Protein AF-0000000087671967 (afdb_homodimer)

Radius of gyration: 30.82 Å; Cα contacts (8 Å, |Δi|>4): 464; chains: 2; bounding box: 58×81×85 Å

Structure (mmCIF, N/CA/C/O backbone):
data_AF-0000000087671967-model_v1
#
loop_
_entity.id
_entity.type
_entity.pdbx_description
1 polymer Resolvase
#
loop_
_atom_site.group_PDB
_atom_site.id
_atom_site.type_symbol
_atom_site.label_atom_id
_atom_site.label_alt_id
_atom_site.label_comp_id
_atom_site.label_asym_id
_atom_site.label_entity_id
_atom_site.label_seq_id
_atom_site.pdbx_PDB_ins_code
_atom_site.Cartn_x
_atom_site.Cartn_y
_atom_site.Cartn_z
_atom_site.occupancy
_atom_site.B_iso_or_equiv
_atom_site.auth_seq_id
_atom_site.auth_comp_id
_atom_site.auth_asym_id
_atom_site.auth_atom_id
_atom_site.pdbx_PDB_model_num
ATOM 1 N N . MET A 1 1 ? -26.969 -21.797 -1.547 1 84.44 1 MET A N 1
ATOM 2 C CA . MET A 1 1 ? -25.906 -20.797 -1.614 1 84.44 1 MET A CA 1
ATOM 3 C C . MET A 1 1 ? -26.484 -19.406 -1.865 1 84.44 1 MET A C 1
ATOM 5 O O . MET A 1 1 ? -27.156 -19.188 -2.871 1 84.44 1 MET A O 1
ATOM 9 N N . SER A 1 2 ? -26.562 -18.594 -0.798 1 94.44 2 SER A N 1
ATOM 10 C CA . SER A 1 2 ? -27.109 -17.25 -0.918 1 94.44 2 SER A CA 1
ATOM 11 C C . SER A 1 2 ? -26.016 -16.219 -1.124 1 94.44 2 SER A C 1
ATOM 13 O O . SER A 1 2 ? -24.906 -16.375 -0.604 1 94.44 2 SER A O 1
ATOM 15 N N . ILE A 1 3 ? -26.359 -15.242 -1.982 1 96.38 3 ILE A N 1
ATOM 16 C CA . ILE A 1 3 ? -25.422 -14.148 -2.242 1 96.38 3 ILE A CA 1
ATOM 17 C C . ILE A 1 3 ? -25.719 -12.984 -1.306 1 96.38 3 ILE A C 1
ATOM 19 O O . ILE A 1 3 ? -26.859 -12.531 -1.21 1 96.38 3 ILE A O 1
ATOM 23 N N . VAL A 1 4 ? -24.734 -12.586 -0.545 1 97.81 4 VAL A N 1
ATOM 24 C CA . VAL A 1 4 ? -24.766 -11.367 0.258 1 97.81 4 VAL A CA 1
ATOM 25 C C . VAL A 1 4 ? -23.844 -10.312 -0.366 1 97.81 4 VAL A C 1
ATOM 27 O O . VAL A 1 4 ? -22.641 -10.547 -0.537 1 97.81 4 VAL A O 1
ATOM 30 N N . ALA A 1 5 ? -24.406 -9.18 -0.686 1 96.69 5 ALA A N 1
ATOM 31 C CA . ALA A 1 5 ? -23.656 -8.164 -1.411 1 96.69 5 ALA A CA 1
ATOM 32 C C . ALA A 1 5 ? -23.344 -6.965 -0.518 1 96.69 5 ALA A C 1
ATOM 34 O O . ALA A 1 5 ? -24.125 -6.645 0.387 1 96.69 5 ALA A O 1
ATOM 35 N N . TYR A 1 6 ? -22.188 -6.367 -0.761 1 95.94 6 TYR A N 1
ATOM 36 C CA . TYR A 1 6 ? -21.75 -5.168 -0.058 1 95.94 6 TYR A CA 1
ATOM 37 C C . TYR A 1 6 ? -21.281 -4.098 -1.04 1 95.94 6 TYR A C 1
ATOM 39 O O . TYR A 1 6 ? -20.562 -4.391 -1.997 1 95.94 6 TYR A O 1
ATOM 47 N N . ALA A 1 7 ? -21.844 -2.885 -0.822 1 92.25 7 ALA A N 1
ATOM 48 C CA . ALA A 1 7 ? -21.5 -1.73 -1.647 1 92.25 7 ALA A CA 1
ATOM 49 C C . ALA A 1 7 ? -21.109 -0.536 -0.783 1 92.25 7 ALA A C 1
ATOM 51 O O . ALA A 1 7 ? -21.734 -0.273 0.245 1 92.25 7 ALA A O 1
ATOM 52 N N . ARG A 1 8 ? -19.984 0.112 -1.242 1 87.88 8 ARG A N 1
ATOM 53 C CA . ARG A 1 8 ? -19.516 1.286 -0.513 1 87.88 8 ARG A CA 1
ATOM 54 C C . ARG A 1 8 ? -19.25 2.447 -1.462 1 87.88 8 ARG A C 1
ATOM 56 O O . ARG A 1 8 ? -18.703 2.252 -2.549 1 87.88 8 ARG A O 1
ATOM 63 N N . VAL A 1 9 ? -19.734 3.633 -1.081 1 77.44 9 VAL A N 1
ATOM 64 C CA . VAL A 1 9 ? -19.469 4.793 -1.925 1 77.44 9 VAL A CA 1
ATOM 65 C C . VAL A 1 9 ? -18.953 5.945 -1.069 1 77.44 9 VAL A C 1
ATOM 67 O O . VAL A 1 9 ? -19.219 6.004 0.134 1 77.44 9 VAL A O 1
ATOM 70 N N . SER A 1 10 ? -18.031 6.633 -1.704 1 68 10 SER A N 1
ATOM 71 C CA . SER A 1 10 ? -17.594 7.871 -1.054 1 68 10 SER A CA 1
ATOM 72 C C . SER A 1 10 ? -18.719 8.906 -1.045 1 68 10 SER A C 1
ATOM 74 O O . SER A 1 10 ? -19.703 8.773 -1.782 1 68 10 SER A O 1
ATOM 76 N N . SER A 1 11 ? -18.781 9.711 -0.028 1 58.09 11 SER A N 1
ATOM 77 C CA . SER A 1 11 ? -19.797 10.75 0.146 1 58.09 11 SER A CA 1
ATOM 78 C C . SER A 1 11 ? -20.016 11.523 -1.147 1 58.09 11 SER A C 1
ATOM 80 O O . SER A 1 11 ? -21.094 12.102 -1.354 1 58.09 11 SER A O 1
ATOM 82 N N . THR A 1 12 ? -19.062 11.68 -1.97 1 54.12 12 THR A N 1
ATOM 83 C CA . THR A 1 12 ? -19.266 12.648 -3.037 1 54.12 12 THR A CA 1
ATOM 84 C C . THR A 1 12 ? -19.75 11.953 -4.312 1 54.12 12 THR A C 1
ATOM 86 O O . THR A 1 12 ? -20.203 12.609 -5.246 1 54.12 12 THR A O 1
ATOM 89 N N . GLY A 1 13 ? -19.625 10.734 -4.5 1 54.03 13 GLY A N 1
ATOM 90 C CA . GLY A 1 13 ? -19.812 10.312 -5.883 1 54.03 13 GLY A CA 1
ATOM 91 C C . GLY A 1 13 ? -21.016 9.422 -6.078 1 54.03 13 GLY A C 1
ATOM 92 O O . GLY A 1 13 ? -21.547 8.852 -5.113 1 54.03 13 GLY A O 1
ATOM 93 N N . GLN A 1 14 ? -21.828 9.734 -7.195 1 56.62 14 GLN A N 1
ATOM 94 C CA . GLN A 1 14 ? -22.922 9.016 -7.832 1 56.62 14 GLN A CA 1
ATOM 95 C C . GLN A 1 14 ? -22.562 7.555 -8.07 1 56.62 14 GLN A C 1
ATOM 97 O O . GLN A 1 14 ? -23.359 6.789 -8.602 1 56.62 14 GLN A O 1
ATOM 102 N N . SER A 1 15 ? -21.5 7.105 -7.508 1 67.44 15 SER A N 1
ATOM 103 C CA . SER A 1 15 ? -20.953 5.812 -7.91 1 67.44 15 SER A CA 1
ATOM 104 C C . SER A 1 15 ? -21.688 4.668 -7.23 1 67.44 15 SER A C 1
ATOM 106 O O . SER A 1 15 ? -21.734 3.551 -7.746 1 67.44 15 SER A O 1
ATOM 108 N N . LEU A 1 16 ? -22.484 5 -6.34 1 75 16 LEU A N 1
ATOM 109 C CA . LEU A 1 16 ? -23.203 3.938 -5.633 1 75 16 LEU A CA 1
ATOM 110 C C . LEU A 1 16 ? -24.25 3.303 -6.531 1 75 16 LEU A C 1
ATOM 112 O O . LEU A 1 16 ? -24.406 2.08 -6.539 1 75 16 LEU A O 1
ATOM 116 N N . ASP A 1 17 ? -24.875 4.125 -7.312 1 77.25 17 ASP A N 1
ATOM 117 C CA . ASP A 1 17 ? -25.938 3.621 -8.18 1 77.25 17 ASP A CA 1
ATOM 118 C C . ASP A 1 17 ? -25.391 2.605 -9.18 1 77.25 17 ASP A C 1
ATOM 120 O O . ASP A 1 17 ? -26.016 1.571 -9.422 1 77.25 17 ASP A O 1
ATOM 124 N N . VAL A 1 18 ? -24.312 2.918 -9.703 1 81.19 18 VAL A N 1
ATOM 125 C CA . VAL A 1 18 ? -23.703 2.021 -10.68 1 81.19 18 VAL A CA 1
ATOM 126 C C . VAL A 1 18 ? -23.359 0.693 -10.008 1 81.19 18 VAL A C 1
ATOM 128 O O . VAL A 1 18 ? -23.578 -0.376 -10.578 1 81.19 18 VAL A O 1
ATOM 131 N N . GLN A 1 19 ? -22.906 0.673 -8.844 1 86.88 19 GLN A N 1
ATOM 132 C CA . GLN A 1 19 ? -22.562 -0.53 -8.094 1 86.88 19 GLN A CA 1
ATOM 133 C C . GLN A 1 19 ? -23.812 -1.373 -7.82 1 86.88 19 GLN A C 1
ATOM 135 O O . GLN A 1 19 ? -23.797 -2.588 -8.023 1 86.88 19 GLN A O 1
ATOM 140 N N . LEU A 1 20 ? -24.828 -0.668 -7.422 1 87.5 20 LEU A N 1
ATOM 141 C CA . LEU A 1 20 ? -26.047 -1.364 -7.043 1 87.5 20 LEU A CA 1
ATOM 142 C C . LEU A 1 20 ? -26.688 -2.021 -8.258 1 87.5 20 LEU A C 1
ATOM 144 O O . LEU A 1 20 ? -27.25 -3.121 -8.148 1 87.5 20 LEU A O 1
ATOM 148 N N . GLU A 1 21 ? -26.594 -1.368 -9.336 1 87.5 21 GLU A N 1
ATOM 149 C CA . GLU A 1 21 ? -27.141 -1.947 -10.562 1 87.5 21 GLU A CA 1
ATOM 150 C C . GLU A 1 21 ? -26.391 -3.23 -10.938 1 87.5 21 GLU A C 1
ATOM 152 O O . GLU A 1 21 ? -27.016 -4.227 -11.305 1 87.5 21 GLU A O 1
ATOM 157 N N . LYS A 1 22 ? -25.125 -3.227 -10.891 1 88.31 22 LYS A N 1
ATOM 158 C CA . LYS A 1 22 ? -24.312 -4.398 -11.203 1 88.31 22 LYS A CA 1
ATOM 159 C C . LYS A 1 22 ? -24.609 -5.547 -10.242 1 88.31 22 LYS A C 1
ATOM 161 O O . LYS A 1 22 ? -24.688 -6.703 -10.656 1 88.31 22 LYS A O 1
ATOM 166 N N . LEU A 1 23 ? -24.812 -5.18 -9.008 1 90.62 23 LEU A N 1
ATOM 167 C CA . LEU A 1 23 ? -25.047 -6.199 -7.988 1 90.62 23 LEU A CA 1
ATOM 168 C C . LEU A 1 23 ? -26.453 -6.777 -8.117 1 90.62 23 LEU A C 1
ATOM 170 O O . LEU A 1 23 ? -26.656 -7.973 -7.887 1 90.62 23 LEU A O 1
ATOM 174 N N . ALA A 1 24 ? -27.406 -5.977 -8.453 1 90.38 24 ALA A N 1
ATOM 175 C CA . ALA A 1 24 ? -28.797 -6.391 -8.555 1 90.38 24 ALA A CA 1
ATOM 176 C C . ALA A 1 24 ? -28.969 -7.5 -9.594 1 90.38 24 ALA A C 1
ATOM 178 O O . ALA A 1 24 ? -29.797 -8.391 -9.43 1 90.38 24 ALA A O 1
ATOM 179 N N . ALA A 1 25 ? -28.156 -7.465 -10.562 1 89.94 25 ALA A N 1
ATOM 180 C CA . ALA A 1 25 ? -28.234 -8.438 -11.656 1 89.94 25 ALA A CA 1
ATOM 181 C C . ALA A 1 25 ? -27.984 -9.852 -11.148 1 89.94 25 ALA A C 1
ATOM 183 O O . ALA A 1 25 ? -28.438 -10.82 -11.75 1 89.94 25 ALA A O 1
ATOM 184 N N . LEU A 1 26 ? -27.375 -9.969 -10.031 1 91.31 26 LEU A N 1
ATOM 185 C CA . LEU A 1 26 ? -27.016 -11.281 -9.5 1 91.31 26 LEU A CA 1
ATOM 186 C C . LEU A 1 26 ? -28.031 -11.727 -8.453 1 91.31 26 LEU A C 1
ATOM 188 O O . LEU A 1 26 ? -27.875 -12.805 -7.859 1 91.31 26 LEU A O 1
ATOM 192 N N . LYS A 1 27 ? -29.062 -10.93 -8.172 1 93 27 LYS A N 1
ATOM 193 C CA . LYS A 1 27 ? -30.188 -11.234 -7.281 1 93 27 LYS A CA 1
ATOM 194 C C . LYS A 1 27 ? -29.688 -11.656 -5.902 1 93 27 LYS A C 1
ATOM 196 O O . LYS A 1 27 ? -30.047 -12.727 -5.41 1 93 27 LYS A O 1
ATOM 201 N N . PRO A 1 28 ? -28.953 -10.789 -5.277 1 96.44 28 PRO A N 1
ATOM 202 C CA . PRO A 1 28 ? -28.484 -11.117 -3.924 1 96.44 28 PRO A CA 1
ATOM 203 C C . PRO A 1 28 ? -29.641 -11.234 -2.926 1 96.44 28 PRO A C 1
ATOM 205 O O . PRO A 1 28 ? -30.672 -10.586 -3.092 1 96.44 28 PRO A O 1
ATOM 208 N N . ALA A 1 29 ? -29.438 -12.086 -1.929 1 96.75 29 ALA A N 1
ATOM 209 C CA . ALA A 1 29 ? -30.422 -12.211 -0.854 1 96.75 29 ALA A CA 1
ATOM 210 C C . ALA A 1 29 ? -30.547 -10.914 -0.061 1 96.75 29 ALA A C 1
ATOM 212 O O . ALA A 1 29 ? -31.625 -10.57 0.423 1 96.75 29 ALA A O 1
ATOM 213 N N . LYS A 1 30 ? -29.438 -10.234 0.105 1 96.62 30 LYS A N 1
ATOM 214 C CA . LYS A 1 30 ? -29.375 -8.969 0.833 1 96.62 30 LYS A CA 1
ATOM 215 C C . LYS A 1 30 ? -28.234 -8.102 0.326 1 96.62 30 LYS A C 1
ATOM 217 O O . LYS A 1 30 ? -27.172 -8.609 -0.035 1 96.62 30 LYS A O 1
ATOM 222 N N . VAL A 1 31 ? -28.484 -6.816 0.29 1 96 31 VAL A N 1
ATOM 223 C CA . VAL A 1 31 ? -27.453 -5.844 -0.071 1 96 31 VAL A CA 1
ATOM 224 C C . VAL A 1 31 ? -27.219 -4.891 1.097 1 96 31 VAL A C 1
ATOM 226 O O . VAL A 1 31 ? -28.156 -4.281 1.613 1 96 31 VAL A O 1
ATOM 229 N N . PHE A 1 32 ? -25.922 -4.812 1.555 1 96 32 PHE A N 1
ATOM 230 C CA . PHE A 1 32 ? -25.5 -3.85 2.568 1 96 32 PHE A CA 1
ATOM 231 C C . PHE A 1 32 ? -24.781 -2.67 1.932 1 96 32 PHE A C 1
ATOM 233 O O . PHE A 1 32 ? -23.906 -2.854 1.087 1 96 32 PHE A O 1
ATOM 240 N N . GLN A 1 33 ? -25.203 -1.489 2.307 1 92.06 33 GLN A N 1
ATOM 241 C CA . GLN A 1 33 ? -24.656 -0.271 1.717 1 92.06 33 GLN A CA 1
ATOM 242 C C . GLN A 1 33 ? -2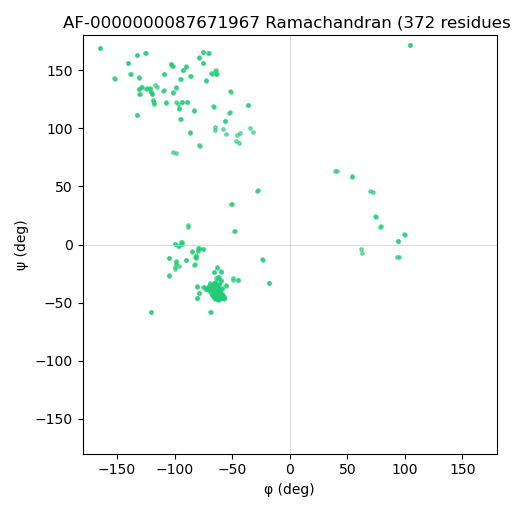4 0.612 2.779 1 92.06 33 GLN A C 1
ATOM 244 O O . GLN A 1 33 ? -24.594 0.868 3.828 1 92.06 33 GLN A O 1
ATOM 249 N N . GLU A 1 34 ? -22.766 0.993 2.457 1 88.88 34 GLU A N 1
ATOM 250 C CA . GLU A 1 34 ? -22.016 1.842 3.369 1 88.88 34 GLU A CA 1
ATOM 251 C C . GLU A 1 34 ? -21.609 3.154 2.699 1 88.88 34 GLU A C 1
ATOM 253 O O . GLU A 1 34 ? -21.219 3.164 1.533 1 88.88 34 GLU A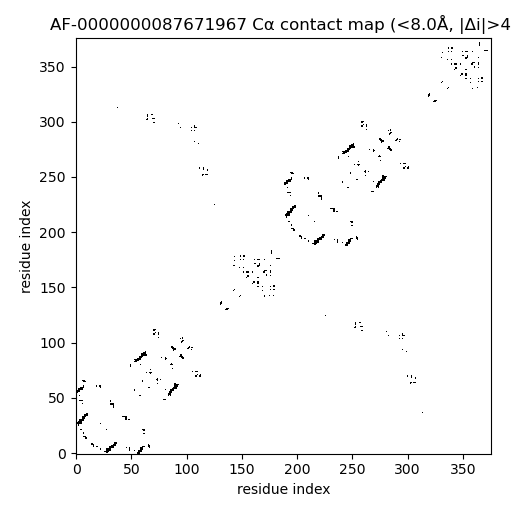 O 1
ATOM 258 N N . LYS A 1 35 ? -21.781 4.27 3.373 1 79.88 35 LYS A N 1
ATOM 259 C CA . LYS A 1 35 ? -21.297 5.555 2.898 1 79.88 35 LYS A CA 1
ATOM 260 C C . LYS A 1 35 ? -19.938 5.891 3.531 1 79.88 35 LYS A C 1
ATOM 262 O O . LYS A 1 35 ? -19.766 5.734 4.742 1 79.88 35 LYS A O 1
ATOM 267 N N . LYS A 1 36 ? -18.984 5.988 2.604 1 69.94 36 LYS A N 1
ATOM 268 C CA . LYS A 1 36 ? -17.641 6.336 3.064 1 69.94 36 LYS A CA 1
ATOM 269 C C . LYS A 1 36 ? -17.609 7.746 3.656 1 69.94 36 LYS A C 1
ATOM 271 O O . LYS A 1 36 ? -18.094 8.695 3.039 1 69.94 36 LYS A O 1
ATOM 276 N N . SER A 1 37 ? -17.672 7.832 5.012 1 57.94 37 SER A N 1
ATOM 277 C CA . SER A 1 37 ? -17.406 9.172 5.523 1 57.94 37 SER A CA 1
ATOM 278 C C . SER A 1 37 ? -15.961 9.328 5.957 1 57.94 37 SER A C 1
ATOM 280 O O . SER A 1 37 ? -15.297 8.344 6.293 1 57.94 37 SER A O 1
ATOM 282 N N . GLY A 1 38 ? -15.188 10.273 5.375 1 53.25 38 GLY A N 1
ATOM 283 C CA . GLY A 1 38 ? -13.82 10.586 5.762 1 53.25 38 GLY A CA 1
ATOM 284 C C . GLY A 1 38 ? -13.469 10.078 7.148 1 53.25 38 GLY A C 1
ATOM 285 O O . GLY A 1 38 ? -12.32 9.703 7.402 1 53.25 38 GLY A O 1
ATOM 286 N N . VAL A 1 39 ? -14.461 10.062 8.094 1 49.22 39 VAL A N 1
ATOM 287 C CA . VAL A 1 39 ? -14.211 9.898 9.523 1 49.22 39 VAL A CA 1
ATOM 288 C C . VAL A 1 39 ? -14.594 8.484 9.953 1 49.22 39 VAL A C 1
ATOM 290 O O . VAL A 1 39 ? -14.18 8.023 11.016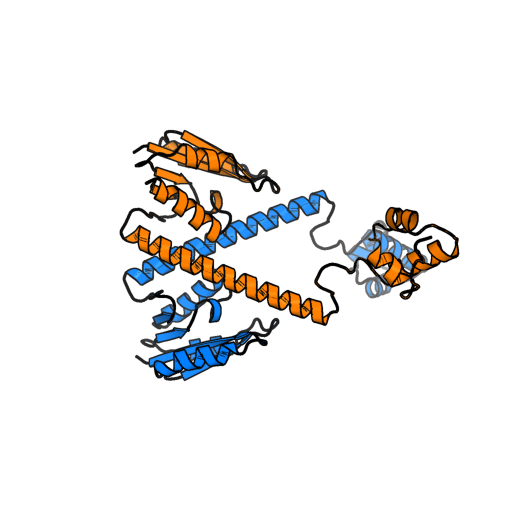 1 49.22 39 VAL A O 1
ATOM 293 N N . ASP A 1 40 ? -15.445 7.965 9.242 1 56.88 40 ASP A N 1
ATOM 294 C CA . ASP A 1 40 ? -16.062 6.816 9.898 1 56.88 40 ASP A CA 1
ATOM 295 C C . ASP A 1 40 ? -15.25 5.547 9.656 1 56.88 40 ASP A C 1
ATOM 297 O O . ASP A 1 40 ? -15.258 5 8.547 1 56.88 40 ASP A O 1
ATOM 301 N N . ARG A 1 41 ? -14.445 5.277 10.586 1 64.69 41 ARG A N 1
ATOM 302 C CA . ARG A 1 41 ? -13.539 4.137 10.609 1 64.69 41 ARG A CA 1
ATOM 303 C C . ARG A 1 41 ? -14.273 2.859 10.992 1 64.69 41 ARG A C 1
ATOM 305 O O . ARG A 1 41 ? -13.781 1.755 10.758 1 64.69 41 ARG A O 1
ATOM 312 N N . GLU A 1 42 ? -15.531 2.961 11.297 1 81.19 42 GLU A N 1
ATOM 313 C CA . GLU A 1 42 ? -16.062 1.77 11.961 1 81.19 42 GLU A CA 1
ATOM 314 C C . GLU A 1 42 ? -16.797 0.876 10.969 1 81.19 42 GLU A C 1
ATOM 316 O O . GLU A 1 42 ? -17.016 -0.309 11.234 1 81.19 42 GLU A O 1
ATOM 321 N N . ARG A 1 43 ? -17.219 1.192 9.812 1 89.38 43 ARG A N 1
ATOM 322 C CA . ARG A 1 43 ? -17.891 0.452 8.758 1 89.38 43 ARG A CA 1
ATOM 323 C C . ARG A 1 43 ? -18.953 -0.485 9.336 1 89.38 43 ARG A C 1
ATOM 325 O O . ARG A 1 43 ? -18.875 -1.701 9.148 1 89.38 43 ARG A O 1
ATOM 332 N N . PRO A 1 44 ? -20 0.068 9.992 1 92.56 44 PRO A N 1
ATOM 333 C CA . PRO A 1 44 ? -21.016 -0.763 10.641 1 92.56 44 PRO A CA 1
ATOM 334 C C . PRO A 1 44 ? -21.766 -1.657 9.648 1 92.56 44 PRO A C 1
ATOM 336 O O . PRO A 1 44 ? -22.141 -2.783 9.992 1 92.56 44 PRO A O 1
ATOM 339 N N . GLU A 1 45 ? -21.984 -1.221 8.438 1 94.5 45 GLU A N 1
ATOM 340 C CA . GLU A 1 45 ? -22.719 -2.025 7.465 1 94.5 45 GLU A CA 1
ATOM 341 C C . GLU A 1 45 ? -21.891 -3.232 7.016 1 94.5 45 GLU A C 1
ATOM 343 O O . GLU A 1 45 ? -22.453 -4.297 6.742 1 94.5 45 GLU A O 1
ATOM 348 N N . LEU A 1 46 ? -20.641 -3.082 6.91 1 95.75 46 LEU A N 1
ATOM 349 C CA . LEU A 1 46 ? -19.781 -4.219 6.605 1 95.75 46 LEU A CA 1
ATOM 350 C C . LEU A 1 46 ? -19.859 -5.27 7.703 1 95.75 46 LEU A C 1
ATOM 352 O O . LEU A 1 46 ? -19.969 -6.465 7.418 1 95.75 46 LEU A O 1
ATOM 356 N N . LYS A 1 47 ? -19.766 -4.816 8.93 1 95.94 47 LYS A N 1
ATOM 357 C CA . LYS A 1 47 ? -19.859 -5.734 10.062 1 95.94 47 LYS A CA 1
ATOM 358 C C . LYS A 1 47 ? -21.172 -6.512 10.039 1 95.94 47 LYS A C 1
ATOM 360 O O . LYS A 1 47 ? -21.188 -7.73 10.219 1 95.94 47 LYS A O 1
ATOM 365 N N . LYS A 1 48 ? -22.219 -5.801 9.789 1 97.25 48 LYS A N 1
ATOM 366 C CA . LYS A 1 48 ? -23.531 -6.438 9.695 1 97.25 48 LYS A CA 1
ATOM 367 C C . LYS A 1 48 ? -23.562 -7.461 8.562 1 97.25 48 LYS A C 1
ATOM 369 O O . LYS A 1 48 ? -24.156 -8.531 8.711 1 97.25 48 LYS A O 1
ATOM 374 N N . ALA A 1 49 ? -23 -7.086 7.438 1 97.88 49 ALA A N 1
ATOM 375 C CA . ALA A 1 49 ? -22.984 -7.965 6.27 1 97.88 49 ALA A CA 1
ATOM 376 C C . ALA A 1 49 ? -22.266 -9.273 6.582 1 97.88 49 ALA A C 1
ATOM 378 O O . ALA A 1 49 ? -22.75 -10.359 6.258 1 97.88 49 ALA A O 1
ATOM 379 N N . ILE A 1 50 ? -21.141 -9.156 7.199 1 97.69 50 ILE A N 1
ATOM 380 C CA . ILE A 1 50 ? -20.359 -10.336 7.531 1 97.69 50 ILE A CA 1
ATOM 381 C C . ILE A 1 50 ? -21.109 -11.188 8.547 1 97.69 50 ILE A C 1
ATOM 383 O O . ILE A 1 50 ? -21.172 -12.414 8.422 1 97.69 50 ILE A O 1
ATOM 387 N N . GLU A 1 51 ? -21.703 -10.539 9.5 1 97.38 51 GLU A N 1
ATOM 388 C CA . GLU A 1 51 ? -22.484 -11.242 10.523 1 97.38 51 GLU A CA 1
ATOM 389 C C . GLU A 1 51 ? -23.672 -11.961 9.906 1 97.38 51 GLU A C 1
ATOM 391 O O . GLU A 1 51 ? -24.047 -13.055 10.352 1 97.38 51 GLU A O 1
ATOM 396 N N . TYR A 1 52 ? -24.266 -11.391 8.984 1 97.81 52 TYR A N 1
ATOM 397 C CA . TYR A 1 52 ? -25.438 -11.922 8.312 1 97.81 52 TYR A CA 1
ATOM 398 C C . TYR A 1 52 ? -25.094 -13.195 7.551 1 97.81 52 TYR A C 1
ATOM 400 O O . TYR A 1 52 ? -25.938 -14.086 7.414 1 97.81 52 TYR A O 1
ATOM 408 N N . CYS A 1 53 ? -23.906 -13.312 7.039 1 97.81 53 CYS A N 1
ATOM 409 C CA . CYS A 1 53 ? -23.5 -14.445 6.215 1 97.81 53 CYS A CA 1
ATOM 410 C C . CYS A 1 53 ? -23.516 -15.734 7.02 1 97.81 53 CYS A C 1
ATOM 412 O O . CYS A 1 53 ? -23.203 -15.734 8.211 1 97.81 53 CYS A O 1
ATOM 414 N N . ARG A 1 54 ? -23.828 -16.781 6.359 1 96.88 54 ARG A N 1
ATOM 415 C CA . ARG A 1 54 ? -23.766 -18.125 6.906 1 96.88 54 ARG A CA 1
ATOM 416 C C . ARG A 1 54 ? -22.922 -19.047 6.031 1 96.88 54 ARG A C 1
ATOM 418 O O . ARG A 1 54 ? -22.609 -18.703 4.887 1 96.88 54 ARG A O 1
ATOM 425 N N . GLU A 1 55 ? -22.562 -20.203 6.652 1 96.88 55 GLU A N 1
ATOM 426 C CA . GLU A 1 55 ? -21.781 -21.188 5.918 1 96.88 55 GLU A CA 1
ATOM 427 C C . GLU A 1 55 ? -22.422 -21.516 4.57 1 96.88 55 GLU A C 1
ATOM 429 O O . GLU A 1 55 ? -23.625 -21.75 4.492 1 96.88 55 GLU A O 1
ATOM 434 N N . GLY A 1 56 ? -21.609 -21.484 3.523 1 95.25 56 GLY A N 1
ATOM 435 C CA . GLY A 1 56 ? -22.094 -21.828 2.199 1 95.25 56 GLY A CA 1
ATOM 436 C C . GLY A 1 56 ? -22.531 -20.625 1.396 1 95.25 56 GLY A C 1
ATOM 437 O O . GLY A 1 56 ? -22.75 -20.719 0.185 1 95.25 56 GLY A O 1
ATOM 438 N N . ASP A 1 57 ? -22.641 -19.422 2.025 1 96.62 57 ASP A N 1
ATOM 439 C CA . ASP A 1 57 ? -23 -18.188 1.33 1 96.62 57 ASP A CA 1
ATOM 440 C C . ASP A 1 57 ? -21.828 -17.656 0.503 1 96.62 57 ASP A C 1
ATOM 442 O O . ASP A 1 57 ? -20.703 -18.141 0.634 1 96.62 57 ASP A O 1
ATOM 446 N N . VAL A 1 58 ? -22.156 -16.672 -0.43 1 94.81 58 VAL A N 1
ATOM 447 C CA . VAL A 1 58 ? -21.156 -15.945 -1.212 1 94.81 58 VAL A CA 1
ATOM 448 C C . VAL A 1 58 ? -21.219 -14.461 -0.874 1 94.81 58 VAL A C 1
ATOM 450 O O . VAL A 1 58 ? -22.297 -13.852 -0.924 1 94.81 58 VAL A O 1
ATOM 453 N N . PHE A 1 59 ? -20.094 -13.977 -0.411 1 95.88 59 PHE A N 1
ATOM 454 C CA . PHE A 1 59 ? -19.953 -12.547 -0.188 1 95.88 59 PHE A CA 1
ATOM 455 C C . PHE A 1 59 ? -19.438 -11.852 -1.445 1 95.88 59 PHE A C 1
ATOM 457 O O . PHE A 1 59 ? -18.328 -12.141 -1.915 1 95.88 59 PHE A O 1
ATOM 464 N N . LEU A 1 60 ? -20.219 -10.867 -1.915 1 94.44 60 LEU A N 1
ATOM 465 C CA . LEU A 1 60 ? -19.984 -10.312 -3.242 1 94.44 60 LEU A CA 1
ATOM 466 C C . LEU A 1 60 ? -19.797 -8.805 -3.17 1 94.44 60 LEU A C 1
ATOM 468 O O . LEU A 1 60 ? -20.531 -8.109 -2.479 1 94.44 60 LEU A O 1
ATOM 472 N N . VAL A 1 61 ? -18.766 -8.359 -3.877 1 93.31 61 VAL A N 1
ATOM 473 C CA . VAL A 1 61 ? -18.547 -6.934 -4.082 1 93.31 61 VAL A CA 1
ATOM 474 C C . VAL A 1 61 ? -18.266 -6.66 -5.559 1 93.31 61 VAL A C 1
ATOM 476 O O . VAL A 1 61 ? -17.953 -7.578 -6.32 1 93.31 61 VAL A O 1
ATOM 479 N N . THR A 1 62 ? -18.391 -5.406 -5.938 1 90.69 62 THR A N 1
ATOM 480 C CA . THR A 1 62 ? -18.141 -5.082 -7.34 1 90.69 62 THR A CA 1
ATOM 481 C C . THR A 1 62 ? -16.641 -4.973 -7.609 1 90.69 62 THR A C 1
ATOM 483 O O . THR A 1 62 ? -16.156 -5.457 -8.633 1 90.69 62 THR A O 1
ATOM 486 N N . LYS A 1 63 ? -15.93 -4.242 -6.695 1 88.25 63 LYS A N 1
ATOM 487 C CA . LYS A 1 63 ? -14.484 -4.047 -6.758 1 88.25 63 LYS A CA 1
ATOM 488 C C . LYS A 1 63 ? -13.859 -4.121 -5.367 1 88.25 63 LYS A C 1
ATOM 490 O O . LYS A 1 63 ? -14.516 -3.82 -4.371 1 88.25 63 LYS A O 1
ATOM 495 N N . ILE A 1 64 ? -12.633 -4.434 -5.328 1 89.31 64 ILE A N 1
ATOM 496 C CA . ILE A 1 64 ? -11.93 -4.59 -4.062 1 89.31 64 ILE A CA 1
ATOM 497 C C . ILE A 1 64 ? -11.859 -3.246 -3.344 1 89.31 64 ILE A C 1
ATOM 499 O O . ILE A 1 64 ? -11.969 -3.182 -2.117 1 89.31 64 ILE A O 1
ATOM 503 N N . ASP A 1 65 ? -11.742 -2.207 -4.152 1 88.19 65 ASP A N 1
ATOM 504 C CA . ASP A 1 65 ? -11.586 -0.898 -3.523 1 88.19 65 ASP A CA 1
ATOM 505 C C . ASP A 1 65 ? -12.914 -0.405 -2.949 1 88.19 65 ASP A C 1
ATOM 507 O O . ASP A 1 65 ? -12.961 0.612 -2.254 1 88.19 65 ASP A O 1
ATOM 511 N N . ARG A 1 66 ? -13.953 -1.151 -3.162 1 88.94 66 ARG A N 1
ATOM 512 C CA . ARG A 1 66 ? -15.227 -0.848 -2.527 1 88.94 66 ARG A CA 1
ATOM 513 C C . ARG A 1 66 ? -15.391 -1.628 -1.227 1 88.94 66 ARG A C 1
ATOM 515 O O . ARG A 1 66 ? -16.391 -1.474 -0.527 1 88.94 66 ARG A O 1
ATOM 522 N N . LEU A 1 67 ? -14.477 -2.334 -0.949 1 90.94 67 LEU A N 1
ATOM 523 C CA . LEU A 1 67 ? -14.539 -3.176 0.241 1 90.94 67 LEU A CA 1
ATOM 524 C C . LEU A 1 67 ? -13.398 -2.842 1.202 1 90.94 67 LEU A C 1
ATOM 526 O O . LEU A 1 67 ? -13.648 -2.475 2.354 1 90.94 67 LEU A O 1
ATOM 530 N N . ALA A 1 68 ? -12.227 -2.951 0.733 1 92.31 68 ALA A N 1
ATOM 531 C CA . ALA A 1 68 ? -11.062 -2.945 1.609 1 92.31 68 ALA A CA 1
ATOM 532 C C . ALA A 1 68 ? -10.359 -1.589 1.581 1 92.31 68 ALA A C 1
ATOM 534 O O . ALA A 1 68 ? -10.367 -0.901 0.557 1 92.31 68 ALA A O 1
ATOM 535 N N . ARG A 1 69 ? -9.672 -1.242 2.611 1 89.38 69 ARG A N 1
ATOM 536 C CA . ARG A 1 69 ? -8.953 0.018 2.76 1 89.38 69 ARG A CA 1
ATOM 537 C C . ARG A 1 69 ? -7.449 -0.188 2.602 1 89.38 69 ARG A C 1
ATOM 539 O O . ARG A 1 69 ? -6.684 0.777 2.596 1 89.38 69 ARG A O 1
ATOM 546 N N . SER A 1 70 ? -7.062 -1.381 2.602 1 91.94 70 SER A N 1
ATOM 547 C CA . SER A 1 70 ? -5.688 -1.834 2.418 1 91.94 70 SER A CA 1
ATOM 548 C C . SER A 1 70 ? -5.633 -3.326 2.104 1 91.94 70 SER A C 1
ATOM 550 O O . SER A 1 70 ? -6.645 -4.023 2.205 1 91.94 70 SER A O 1
ATOM 552 N N . THR A 1 71 ? -4.488 -3.734 1.724 1 92.88 71 THR A N 1
ATOM 553 C CA . THR A 1 71 ? -4.312 -5.164 1.489 1 92.88 71 THR A CA 1
ATOM 554 C C . THR A 1 71 ? -4.504 -5.949 2.783 1 92.88 71 THR A C 1
ATOM 556 O O . THR A 1 71 ? -5.125 -7.016 2.781 1 92.88 71 THR A O 1
ATOM 559 N N . ARG A 1 72 ? -3.992 -5.445 3.814 1 93.44 72 ARG A N 1
ATOM 560 C CA . ARG A 1 72 ? -4.156 -6.09 5.113 1 93.44 72 ARG A CA 1
ATOM 561 C C . ARG A 1 72 ? -5.629 -6.156 5.508 1 93.44 72 ARG A C 1
ATOM 563 O O . ARG A 1 72 ? -6.098 -7.18 6.004 1 93.44 72 ARG A O 1
ATOM 570 N N . ASP A 1 73 ? -6.27 -5.07 5.324 1 93.88 73 ASP A N 1
ATOM 571 C CA . ASP A 1 73 ? -7.699 -5.043 5.617 1 93.88 73 ASP A CA 1
ATOM 572 C C . ASP A 1 73 ? -8.445 -6.086 4.789 1 93.88 73 ASP A C 1
ATOM 574 O O . ASP A 1 73 ? -9.32 -6.789 5.305 1 93.88 73 ASP A O 1
ATOM 578 N N . LEU A 1 74 ? -8.141 -6.188 3.529 1 93.75 74 LEU A N 1
ATOM 579 C CA . LEU A 1 74 ? -8.75 -7.18 2.652 1 93.75 74 LEU A CA 1
ATOM 580 C C . LEU A 1 74 ? -8.531 -8.594 3.191 1 93.75 74 LEU A C 1
ATOM 582 O O . LEU A 1 74 ? -9.469 -9.383 3.273 1 93.75 74 LEU A O 1
ATOM 586 N N . LEU A 1 75 ? -7.34 -8.859 3.58 1 93.5 75 LEU A N 1
ATOM 587 C CA . LEU A 1 75 ? -6.992 -10.172 4.113 1 93.5 75 LEU A CA 1
ATOM 588 C C . LEU A 1 75 ? -7.801 -10.477 5.371 1 93.5 75 LEU A C 1
ATOM 590 O O . LEU A 1 75 ? -8.289 -11.602 5.547 1 93.5 75 LEU A O 1
ATOM 594 N N . ASN A 1 76 ? -7.922 -9.531 6.195 1 95.06 76 ASN A N 1
ATOM 595 C CA . ASN A 1 76 ? -8.695 -9.719 7.418 1 95.06 76 ASN A CA 1
ATOM 596 C C . ASN A 1 76 ? -10.148 -10.062 7.117 1 95.06 76 ASN A C 1
ATOM 598 O O . ASN A 1 76 ? -10.727 -10.945 7.75 1 95.06 76 ASN A O 1
ATOM 602 N N . ILE A 1 77 ? -10.664 -9.359 6.164 1 95.62 77 ILE A N 1
ATOM 603 C CA . ILE A 1 77 ? -12.055 -9.586 5.789 1 95.62 77 ILE A CA 1
ATOM 604 C C . ILE A 1 77 ? -12.211 -10.992 5.215 1 95.62 77 ILE A C 1
ATOM 606 O O . ILE A 1 77 ? -13.133 -11.727 5.59 1 95.62 77 ILE A O 1
ATOM 610 N N . ILE A 1 78 ? -11.336 -11.344 4.348 1 93.81 78 ILE A N 1
ATOM 611 C CA . ILE A 1 78 ? -11.391 -12.656 3.721 1 93.81 78 ILE A CA 1
ATOM 612 C C . ILE A 1 78 ? -11.258 -13.742 4.785 1 93.81 78 ILE A C 1
ATOM 614 O O . ILE A 1 78 ? -11.961 -14.758 4.738 1 93.81 78 ILE A O 1
ATOM 618 N N . ASP A 1 79 ? -10.367 -13.539 5.723 1 93.12 79 ASP A N 1
ATOM 619 C CA . ASP A 1 79 ? -10.172 -14.492 6.812 1 93.12 79 ASP A CA 1
ATOM 620 C C . ASP A 1 79 ? -11.453 -14.648 7.637 1 93.12 79 ASP A C 1
ATOM 622 O O . ASP A 1 79 ? -11.82 -15.766 8 1 93.12 79 ASP A O 1
ATOM 626 N N . GLU A 1 80 ? -12.07 -13.586 7.922 1 96.06 80 GLU A N 1
ATOM 627 C CA . GLU A 1 80 ? -13.312 -13.625 8.68 1 96.06 80 GLU A CA 1
ATOM 628 C C . GLU A 1 80 ? -14.398 -14.383 7.926 1 96.06 80 GLU A C 1
ATOM 630 O O . GLU A 1 80 ? -15.117 -15.195 8.516 1 96.06 80 GLU A O 1
ATOM 635 N N . LEU A 1 81 ? -14.508 -14.141 6.656 1 95.94 81 LEU A N 1
ATOM 636 C CA . LEU A 1 81 ? -15.492 -14.828 5.82 1 95.94 81 LEU A CA 1
ATOM 637 C C . LEU A 1 81 ? -15.188 -16.312 5.73 1 95.94 81 LEU A C 1
ATOM 639 O O . LEU A 1 81 ? -16.094 -17.156 5.852 1 95.94 81 LEU A O 1
ATOM 643 N N . ALA A 1 82 ? -13.93 -16.625 5.551 1 92.62 82 ALA A N 1
ATOM 644 C CA . ALA A 1 82 ? -13.508 -18.016 5.438 1 92.62 82 ALA A CA 1
ATOM 645 C C . ALA A 1 82 ? -13.797 -18.781 6.727 1 92.62 82 ALA A C 1
ATOM 647 O O . ALA A 1 82 ? -14.211 -19.953 6.684 1 92.62 82 ALA A O 1
ATOM 648 N N . ALA A 1 83 ? -13.562 -18.156 7.816 1 94.56 83 ALA A N 1
ATOM 649 C CA . ALA A 1 83 ? -13.812 -18.781 9.117 1 94.56 83 ALA A CA 1
ATOM 650 C C . ALA A 1 83 ? -15.289 -19.156 9.266 1 94.56 83 ALA A C 1
ATOM 652 O O . ALA A 1 83 ? -15.617 -20.109 9.984 1 94.56 83 ALA A O 1
ATOM 653 N N . LYS A 1 84 ? -16.141 -18.516 8.531 1 96 84 LYS A N 1
ATOM 654 C CA . LYS A 1 84 ? -17.578 -18.781 8.562 1 96 84 LYS A CA 1
ATOM 655 C C . LYS A 1 84 ? -17.984 -19.734 7.445 1 96 84 LYS A C 1
ATOM 657 O O . LYS A 1 84 ? -19.172 -20.031 7.289 1 96 84 LYS A O 1
ATOM 662 N N . GLY A 1 85 ? -16.969 -20.094 6.664 1 94.12 85 GLY A N 1
ATOM 663 C CA . GLY A 1 85 ? -17.297 -20.938 5.52 1 94.12 85 GLY A CA 1
ATOM 664 C C . GLY A 1 85 ? -17.969 -20.172 4.395 1 94.12 85 GLY A C 1
ATOM 665 O O . GLY A 1 85 ? -18.766 -20.75 3.641 1 94.12 85 GLY A O 1
ATOM 666 N N . VAL A 1 86 ? -17.766 -18.875 4.316 1 94.94 86 VAL A N 1
ATOM 667 C CA . VAL A 1 86 ? -18.359 -18.016 3.299 1 94.94 86 VAL A CA 1
ATOM 668 C C . VAL A 1 86 ? -17.359 -17.766 2.18 1 94.94 86 VAL A C 1
ATOM 670 O O . VAL A 1 86 ? -16.188 -17.484 2.443 1 94.94 86 VAL A O 1
ATOM 673 N N . GLU A 1 87 ? -17.766 -17.844 0.961 1 91.19 87 GLU A N 1
ATOM 674 C CA . GLU A 1 87 ? -16.922 -17.562 -0.193 1 91.19 87 GLU A CA 1
ATOM 675 C C . GLU A 1 87 ? -16.922 -16.078 -0.532 1 91.19 87 GLU A C 1
ATOM 677 O O . GLU A 1 87 ? -17.938 -15.406 -0.368 1 91.19 87 GLU A O 1
ATOM 682 N N . PHE A 1 88 ? -15.781 -15.672 -0.976 1 92.69 88 PHE A N 1
ATOM 683 C CA . PHE A 1 88 ? -15.625 -14.273 -1.369 1 92.69 88 PHE A CA 1
ATOM 684 C C . PHE A 1 88 ? -15.477 -14.148 -2.881 1 92.69 88 PHE A C 1
ATOM 686 O O . PHE A 1 88 ? -14.695 -14.875 -3.494 1 92.69 88 PHE A O 1
ATOM 693 N N . LYS A 1 89 ? -16.234 -13.227 -3.455 1 89.81 89 LYS A N 1
ATOM 694 C CA . LYS A 1 89 ? -16.188 -13 -4.895 1 89.81 89 LYS A CA 1
ATOM 695 C C . LYS A 1 89 ? -16.203 -11.508 -5.223 1 89.81 89 LYS A C 1
ATOM 697 O O . LYS A 1 89 ? -16.859 -10.727 -4.535 1 89.81 89 LYS A O 1
ATOM 702 N N . VAL A 1 90 ? -15.508 -11.219 -6.289 1 89.44 90 VAL A N 1
ATOM 703 C CA . VAL A 1 90 ? -15.492 -9.867 -6.84 1 89.44 90 VAL A CA 1
ATOM 704 C C . VAL A 1 90 ? -16.016 -9.891 -8.273 1 89.44 90 VAL A C 1
ATOM 706 O O . VAL A 1 90 ? -15.609 -10.727 -9.086 1 89.44 90 VAL A O 1
ATOM 709 N N . LEU A 1 91 ? -16.875 -9.086 -8.617 1 86.31 91 LEU A N 1
ATOM 710 C CA . LEU A 1 91 ? -17.516 -9.086 -9.93 1 86.31 91 LEU A CA 1
ATOM 711 C C . LEU A 1 91 ? -16.516 -8.68 -11.016 1 86.31 91 LEU A C 1
ATOM 713 O O . LEU A 1 91 ? -16.406 -9.344 -12.039 1 86.31 91 LEU A O 1
ATOM 717 N N . ASP A 1 92 ? -15.82 -7.453 -11.016 1 72.25 92 ASP A N 1
ATOM 718 C CA . ASP A 1 92 ? -15.008 -6.875 -12.078 1 72.25 92 ASP A CA 1
ATOM 719 C C . ASP A 1 92 ? -13.602 -7.477 -12.086 1 72.25 92 ASP A C 1
ATOM 721 O O . ASP A 1 92 ? -12.805 -7.199 -12.984 1 72.25 92 ASP A O 1
ATOM 725 N N . GLN A 1 93 ? -13.211 -8.211 -11.062 1 63.38 93 GLN A N 1
ATOM 726 C CA . GLN A 1 93 ? -11.859 -8.766 -11.039 1 63.38 93 GLN A CA 1
ATOM 727 C C . GLN A 1 93 ? -11.883 -10.25 -10.664 1 63.38 93 GLN A C 1
ATOM 729 O O . GLN A 1 93 ? -12.742 -10.688 -9.898 1 63.38 93 GLN A O 1
ATOM 734 N N . SER A 1 94 ? -11.562 -11.094 -11.562 1 56.78 94 SER A N 1
ATOM 735 C CA . SER A 1 94 ? -11.594 -12.539 -11.359 1 56.78 94 SER A CA 1
ATOM 736 C C . SER A 1 94 ? -10.852 -12.938 -10.094 1 56.78 94 SER A C 1
ATOM 738 O O . SER A 1 94 ? -9.859 -13.664 -10.148 1 56.78 94 SER A O 1
ATOM 740 N N . VAL A 1 95 ? -10.852 -12.195 -9.031 1 56.06 95 VAL A N 1
ATOM 741 C CA . VAL A 1 95 ? -10.297 -12.828 -7.84 1 56.06 95 VAL A CA 1
ATOM 742 C C . VAL A 1 95 ? -11.328 -13.781 -7.23 1 56.06 95 VAL A C 1
ATOM 744 O O . VAL A 1 95 ? -12.406 -13.352 -6.816 1 56.06 95 VAL A O 1
ATOM 747 N N . ASP A 1 96 ? -11.352 -15 -7.746 1 55.03 96 ASP A N 1
ATOM 748 C CA . ASP A 1 96 ? -12.156 -16.062 -7.16 1 55.03 96 ASP A CA 1
ATOM 749 C C . ASP A 1 96 ? -11.336 -16.906 -6.188 1 55.03 96 ASP A C 1
ATOM 751 O O . ASP A 1 96 ? -10.359 -17.547 -6.586 1 55.03 96 ASP A O 1
ATOM 755 N N . THR A 1 97 ? -11.578 -16.781 -4.836 1 54.38 97 THR A N 1
ATOM 756 C CA . THR A 1 97 ? -10.789 -17.469 -3.818 1 54.38 97 THR A CA 1
ATOM 757 C C . THR A 1 97 ? -11.227 -18.922 -3.684 1 54.38 97 THR A C 1
ATOM 759 O O . THR A 1 97 ? -10.734 -19.641 -2.812 1 54.38 97 THR A O 1
ATOM 762 N N . THR A 1 98 ? -12.219 -19.5 -4.277 1 52.41 98 THR A N 1
ATOM 763 C CA . THR A 1 98 ? -12.781 -20.812 -3.98 1 52.41 98 THR A CA 1
ATOM 764 C C . THR A 1 98 ? -11.977 -21.906 -4.664 1 52.41 98 THR A C 1
ATOM 766 O O . THR A 1 98 ? -12.133 -23.094 -4.348 1 52.41 98 THR A O 1
ATOM 769 N N . SER A 1 99 ? -11.148 -21.562 -5.68 1 57.22 99 SER A N 1
ATOM 770 C CA . SER A 1 99 ? -10.469 -22.641 -6.379 1 57.22 99 SER A CA 1
ATOM 771 C C . SER A 1 99 ? -9.008 -22.75 -5.941 1 57.22 99 SER A C 1
ATOM 773 O O . SER A 1 99 ? -8.547 -21.984 -5.098 1 57.22 99 SER A O 1
ATOM 775 N N . SER A 1 100 ? -8.375 -24.094 -6.117 1 62.59 100 SER A N 1
ATOM 776 C CA . SER A 1 100 ? -6.93 -24.203 -5.957 1 62.59 100 SER A CA 1
ATOM 777 C C . SER A 1 100 ? -6.246 -22.875 -6.215 1 62.59 100 SER A C 1
ATOM 779 O O . SER A 1 100 ? -5.258 -22.531 -5.555 1 62.59 100 SER A O 1
ATOM 781 N N . THR A 1 101 ? -7.031 -22.125 -6.73 1 74.06 101 THR A N 1
ATOM 782 C CA . THR A 1 101 ? -6.57 -20.781 -7.078 1 74.06 101 THR A CA 1
ATOM 783 C C . THR A 1 101 ? -6.805 -19.812 -5.922 1 74.06 101 THR A C 1
ATOM 785 O O . THR A 1 101 ? -6.066 -18.844 -5.762 1 74.06 101 THR A O 1
ATOM 788 N N . GLY A 1 102 ? -7.656 -20.312 -4.93 1 75 102 GLY A N 1
ATOM 789 C CA . GLY A 1 102 ? -7.996 -19.469 -3.801 1 75 102 GLY A CA 1
ATOM 790 C C . GLY A 1 102 ? -6.902 -19.406 -2.752 1 75 102 GLY A C 1
ATOM 791 O O . GLY A 1 102 ? -6.555 -18.328 -2.268 1 75 102 GLY A O 1
ATOM 792 N N . LYS A 1 103 ? -6.328 -20.562 -2.494 1 81 103 LYS A N 1
ATOM 793 C CA . LYS A 1 103 ? -5.262 -20.625 -1.495 1 81 103 LYS A CA 1
ATOM 794 C C . LYS A 1 103 ? -4.035 -19.844 -1.954 1 81 103 LYS A C 1
ATOM 796 O O . LYS A 1 103 ? -3.41 -19.125 -1.16 1 81 103 LYS A O 1
ATOM 801 N N . LEU A 1 104 ? -3.723 -19.984 -3.189 1 81.38 104 LEU A N 1
ATOM 802 C CA . LEU A 1 104 ? -2.586 -19.266 -3.744 1 81.38 104 LEU A CA 1
ATOM 803 C C . LEU A 1 104 ? -2.83 -17.75 -3.701 1 81.38 104 LEU A C 1
ATOM 805 O O . LEU A 1 104 ? -1.929 -16.984 -3.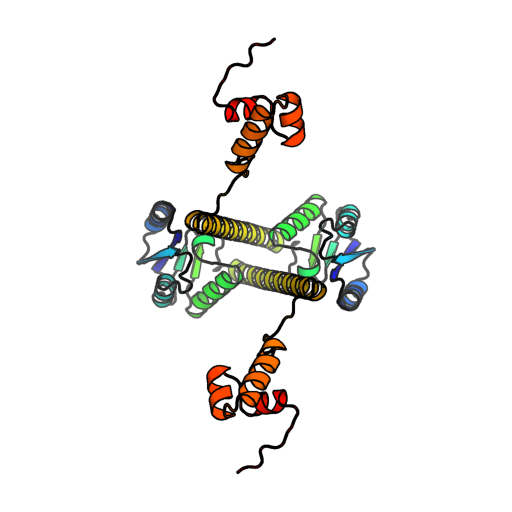359 1 81.38 104 LEU A O 1
ATOM 809 N N . THR A 1 105 ? -4.02 -17.391 -4.016 1 83.38 105 THR A N 1
ATOM 810 C CA . THR A 1 105 ? -4.383 -15.984 -3.977 1 83.38 105 THR A CA 1
ATOM 811 C C . THR A 1 105 ? -4.188 -15.414 -2.574 1 83.38 105 THR A C 1
ATOM 813 O O . THR A 1 105 ? -3.588 -14.352 -2.408 1 83.38 105 THR A O 1
ATOM 816 N N . LEU A 1 106 ? -4.605 -16.109 -1.59 1 85.19 106 LEU A N 1
ATOM 817 C CA . LEU A 1 106 ? -4.488 -15.664 -0.208 1 85.19 106 LEU A CA 1
ATOM 818 C C . LEU A 1 106 ? -3.027 -15.578 0.213 1 85.19 106 LEU A C 1
ATOM 820 O O . LEU A 1 106 ? -2.639 -14.656 0.936 1 85.19 106 LEU A O 1
ATOM 824 N N . GLN A 1 107 ? -2.301 -16.469 -0.209 1 85.81 107 GLN A N 1
ATOM 825 C CA . GLN A 1 107 ? -0.878 -16.469 0.117 1 85.81 107 GLN A CA 1
ATOM 826 C C . GLN A 1 107 ? -0.174 -15.266 -0.492 1 85.81 107 GLN A C 1
ATOM 828 O O . GLN A 1 107 ? 0.657 -14.633 0.161 1 85.81 107 GLN A O 1
ATOM 833 N N . ILE A 1 108 ? -0.52 -14.992 -1.688 1 86.38 108 ILE A N 1
ATOM 834 C CA . ILE A 1 108 ? 0.085 -13.852 -2.359 1 86.38 108 ILE A CA 1
ATOM 835 C C . ILE A 1 108 ? -0.343 -12.555 -1.665 1 86.38 108 ILE A C 1
ATOM 837 O O . ILE A 1 108 ? 0.488 -11.688 -1.391 1 86.38 108 ILE A O 1
ATOM 841 N N . LEU A 1 109 ? -1.574 -12.469 -1.379 1 89.38 109 LEU A N 1
ATOM 842 C CA . LEU A 1 109 ? -2.078 -11.297 -0.679 1 89.38 109 LEU A CA 1
ATOM 843 C C . LEU A 1 109 ? -1.374 -11.117 0.662 1 89.38 109 LEU A C 1
ATOM 845 O O . LEU A 1 109 ? -1.025 -9.992 1.041 1 89.38 109 LEU A O 1
ATOM 849 N N . ALA A 1 110 ? -1.209 -12.203 1.338 1 90.5 110 ALA A N 1
ATOM 850 C CA . ALA A 1 110 ? -0.53 -12.156 2.629 1 90.5 110 ALA A CA 1
ATOM 851 C C . ALA A 1 110 ? 0.909 -11.672 2.477 1 90.5 110 ALA A C 1
ATOM 853 O O . ALA A 1 110 ? 1.387 -10.859 3.273 1 90.5 110 ALA A O 1
ATOM 854 N N . SER A 1 111 ? 1.521 -12.164 1.527 1 89.31 111 SER A N 1
ATOM 855 C CA . SER A 1 111 ? 2.893 -11.742 1.258 1 89.31 111 SER A CA 1
ATOM 856 C C . SER A 1 111 ? 2.961 -10.258 0.912 1 89.31 111 SER A C 1
ATOM 858 O O . SER A 1 111 ? 3.863 -9.555 1.364 1 89.31 111 SER A O 1
ATOM 860 N N . VAL A 1 112 ? 2.055 -9.812 0.112 1 91.06 112 VAL A N 1
ATOM 861 C CA . VAL A 1 112 ? 2 -8.406 -0.279 1 91.06 112 VAL A CA 1
ATOM 862 C C . VAL A 1 112 ? 1.738 -7.539 0.95 1 91.06 112 VAL A C 1
ATOM 864 O O . VAL A 1 112 ? 2.391 -6.512 1.141 1 91.06 112 VAL A O 1
ATOM 867 N N . ALA A 1 113 ? 0.812 -7.953 1.733 1 92.69 113 ALA A N 1
ATOM 868 C CA . ALA A 1 113 ? 0.505 -7.203 2.947 1 92.69 113 ALA A CA 1
ATOM 869 C C . ALA A 1 113 ? 1.735 -7.078 3.842 1 92.69 113 ALA A C 1
ATOM 871 O O . ALA A 1 113 ? 2 -6.012 4.398 1 92.69 113 ALA A O 1
ATOM 872 N N . GLU A 1 114 ? 2.408 -8.102 3.986 1 91.56 114 GLU A N 1
ATOM 873 C CA . GLU A 1 114 ? 3.617 -8.102 4.801 1 91.56 114 GLU A CA 1
ATOM 874 C C . GLU A 1 114 ? 4.672 -7.164 4.223 1 91.56 114 GLU A C 1
ATOM 876 O O . GLU A 1 114 ? 5.285 -6.383 4.953 1 91.56 114 GLU A O 1
ATOM 881 N N . PHE A 1 115 ? 4.797 -7.309 2.961 1 88.56 115 PHE A N 1
ATOM 882 C CA . PHE A 1 115 ? 5.742 -6.477 2.227 1 88.56 115 PHE A CA 1
ATOM 883 C C . PHE A 1 115 ? 5.398 -5 2.377 1 88.56 115 PHE A C 1
ATOM 885 O O . PHE A 1 115 ? 6.277 -4.176 2.645 1 88.56 115 PHE A O 1
ATOM 892 N N . GLU A 1 116 ? 4.246 -4.656 2.25 1 91.94 116 GLU A N 1
ATOM 893 C CA . GLU A 1 116 ? 3.803 -3.273 2.404 1 91.94 116 GLU A CA 1
ATOM 894 C C . GLU A 1 116 ? 4.039 -2.773 3.826 1 91.94 116 GLU A C 1
ATOM 896 O O . GLU A 1 116 ? 4.453 -1.629 4.027 1 91.94 116 GLU A O 1
ATOM 901 N N . ASN A 1 117 ? 3.758 -3.576 4.75 1 92.81 117 ASN A N 1
ATOM 902 C CA . ASN A 1 117 ? 3.982 -3.225 6.148 1 92.81 117 ASN A CA 1
ATOM 903 C C . ASN A 1 117 ? 5.457 -2.941 6.426 1 92.81 117 ASN A C 1
ATOM 905 O O . ASN A 1 117 ? 5.789 -1.98 7.125 1 92.81 117 ASN A O 1
ATOM 909 N N . ASN A 1 118 ? 6.277 -3.74 5.918 1 89.38 118 ASN A N 1
ATOM 910 C CA . ASN A 1 118 ? 7.711 -3.561 6.105 1 89.38 118 ASN A CA 1
ATOM 911 C C . ASN A 1 118 ? 8.203 -2.25 5.496 1 89.38 118 ASN A C 1
ATOM 913 O O . ASN A 1 118 ? 8.992 -1.529 6.109 1 89.38 118 ASN A O 1
ATOM 917 N N . ILE A 1 119 ? 7.695 -2.002 4.305 1 86.62 119 ILE A N 1
ATOM 918 C CA . ILE A 1 119 ? 8.078 -0.766 3.635 1 86.62 119 ILE A CA 1
ATOM 919 C C . ILE A 1 119 ? 7.621 0.434 4.461 1 86.62 119 ILE A C 1
ATOM 921 O O . ILE A 1 119 ? 8.367 1.396 4.641 1 86.62 119 ILE A O 1
ATOM 925 N N . ARG A 1 120 ? 6.465 0.408 4.91 1 89.62 120 ARG A N 1
ATOM 926 C CA . ARG A 1 120 ? 5.926 1.493 5.723 1 89.62 120 ARG A CA 1
ATOM 927 C C . ARG A 1 120 ? 6.754 1.701 6.984 1 89.62 120 ARG A C 1
ATOM 929 O O . ARG A 1 120 ? 7.066 2.838 7.348 1 89.62 120 ARG A O 1
ATOM 936 N N . LYS A 1 121 ? 7.082 0.64 7.645 1 89.5 121 LYS A N 1
ATOM 937 C CA . LYS A 1 121 ? 7.887 0.711 8.859 1 89.5 121 LYS A CA 1
ATOM 938 C C . LYS A 1 121 ? 9.258 1.318 8.578 1 89.5 121 LYS A C 1
ATOM 940 O O . LYS A 1 121 ? 9.766 2.115 9.375 1 89.5 121 LYS A O 1
ATOM 945 N N . GLU A 1 122 ? 9.766 0.939 7.508 1 83.88 122 GLU A N 1
ATOM 946 C CA . GLU A 1 122 ? 11.078 1.469 7.133 1 83.88 122 GLU A CA 1
ATOM 947 C C . GLU A 1 122 ? 11.008 2.969 6.859 1 83.88 122 GLU A C 1
ATOM 949 O O . GLU A 1 122 ? 11.867 3.729 7.309 1 83.88 122 GLU A O 1
ATOM 954 N N . ARG A 1 123 ? 10.031 3.369 6.152 1 83.31 123 ARG A N 1
ATOM 955 C CA . ARG A 1 123 ? 9.852 4.785 5.848 1 83.31 123 ARG A CA 1
ATOM 956 C C . ARG A 1 123 ? 9.633 5.594 7.121 1 83.31 123 ARG A C 1
ATOM 958 O O . ARG A 1 123 ? 10.133 6.715 7.242 1 83.31 123 ARG A O 1
ATOM 965 N N . GLN A 1 124 ? 8.875 5.09 7.953 1 87.94 124 GLN A N 1
ATOM 966 C CA . GLN A 1 124 ? 8.617 5.742 9.227 1 87.94 124 GLN A CA 1
ATOM 967 C C . GLN A 1 124 ? 9.906 5.898 10.039 1 87.94 124 GLN A C 1
ATOM 969 O O . GLN A 1 124 ? 10.164 6.965 10.594 1 87.94 124 GLN A O 1
ATOM 974 N N . ALA A 1 125 ? 10.617 4.82 10.07 1 84.69 125 ALA A N 1
ATOM 975 C CA . ALA A 1 125 ? 11.883 4.863 10.789 1 84.69 125 ALA A CA 1
ATOM 976 C C . ALA A 1 125 ? 12.82 5.902 10.188 1 84.69 125 ALA A C 1
ATOM 978 O O . ALA A 1 125 ? 13.492 6.637 10.914 1 84.69 125 ALA A O 1
ATOM 979 N N . ASP A 1 126 ? 12.836 6.008 8.922 1 79.5 126 ASP A N 1
ATOM 980 C CA . ASP A 1 126 ? 13.648 7.008 8.227 1 79.5 126 ASP A CA 1
ATOM 981 C C . ASP A 1 126 ? 13.164 8.422 8.547 1 79.5 126 ASP A C 1
ATOM 983 O O . ASP A 1 126 ? 13.977 9.328 8.75 1 79.5 126 ASP A O 1
ATOM 987 N N . GLY A 1 127 ? 11.945 8.492 8.539 1 81.38 127 GLY A N 1
ATOM 988 C CA . GLY A 1 127 ? 11.367 9.781 8.875 1 81.38 127 GLY A CA 1
ATOM 989 C C . GLY A 1 127 ? 11.703 10.227 10.289 1 81.38 127 GLY A C 1
ATOM 990 O O . GLY A 1 127 ? 11.992 11.406 10.516 1 81.38 127 GLY A O 1
ATOM 991 N N . ILE A 1 128 ? 11.711 9.336 11.078 1 84.19 128 ILE A N 1
ATOM 992 C CA . ILE A 1 128 ? 12.031 9.617 12.469 1 84.19 128 ILE A CA 1
ATOM 993 C C . ILE A 1 128 ? 13.5 10.031 12.594 1 84.19 128 ILE A C 1
ATOM 995 O O . ILE A 1 128 ? 13.82 11.008 13.266 1 84.19 128 ILE A O 1
ATOM 999 N N . LYS A 1 129 ? 14.266 9.359 11.938 1 82.44 129 LYS A N 1
ATOM 1000 C CA . LYS A 1 129 ? 15.695 9.68 11.961 1 82.44 129 LYS A CA 1
ATOM 1001 C C . LYS A 1 129 ? 15.953 11.078 11.422 1 82.44 129 LYS A C 1
ATOM 1003 O O . LYS A 1 129 ? 16.734 11.836 11.992 1 82.44 129 LYS A O 1
ATOM 1008 N N . VAL A 1 130 ? 15.32 11.336 10.367 1 82.06 130 VAL A N 1
ATOM 1009 C CA . VAL A 1 130 ? 15.477 12.648 9.758 1 82.06 130 VAL A CA 1
ATOM 1010 C C . VAL A 1 130 ? 14.953 13.727 10.695 1 82.06 130 VAL A C 1
ATOM 1012 O O . VAL A 1 130 ? 15.578 14.781 10.859 1 82.06 130 VAL A O 1
ATOM 1015 N N . ALA A 1 131 ? 13.914 13.43 11.266 1 84.06 131 ALA A N 1
ATOM 1016 C CA . ALA A 1 131 ? 13.328 14.375 12.211 1 84.06 131 ALA A CA 1
ATOM 1017 C C . ALA A 1 131 ? 14.227 14.57 13.43 1 84.06 131 ALA A C 1
ATOM 1019 O O . ALA A 1 131 ? 14.43 15.695 13.891 1 84.06 131 ALA A O 1
ATOM 1020 N N . GLN A 1 132 ? 14.734 13.531 13.836 1 85.19 132 GLN A N 1
ATOM 1021 C CA . GLN A 1 132 ? 15.656 13.602 14.969 1 85.19 132 GLN A CA 1
ATOM 1022 C C . GLN A 1 132 ? 16.906 14.398 14.602 1 85.19 132 GLN A C 1
ATOM 1024 O O . GLN A 1 132 ? 17.406 15.195 15.398 1 85.19 132 GLN A O 1
ATOM 1029 N N . ALA A 1 133 ? 17.328 14.227 13.453 1 85.06 133 ALA A N 1
ATOM 1030 C CA . ALA A 1 133 ? 18.484 14.961 12.977 1 85.06 133 ALA A CA 1
ATOM 1031 C C . ALA A 1 133 ? 18.188 16.453 12.883 1 85.06 133 ALA A C 1
ATOM 1033 O O . ALA A 1 133 ? 19.094 17.281 13 1 85.06 133 ALA A O 1
ATOM 1034 N N . LYS A 1 134 ? 16.922 16.703 12.766 1 87.44 134 LYS A N 1
ATOM 1035 C CA . LYS A 1 134 ? 16.516 18.094 12.695 1 87.44 134 LYS A CA 1
ATOM 1036 C C . LYS A 1 134 ? 16.141 18.625 14.078 1 87.44 134 LYS A C 1
ATOM 1038 O O . LYS A 1 134 ? 15.688 19.766 14.211 1 87.44 134 LYS A O 1
ATOM 1043 N N . GLY A 1 135 ? 16.312 17.75 14.992 1 83.56 135 GLY A N 1
ATOM 1044 C CA . GLY A 1 135 ? 16.156 18.188 16.375 1 83.56 135 GLY A CA 1
ATOM 1045 C C . GLY A 1 135 ? 14.766 17.969 16.922 1 83.56 135 GLY A C 1
ATOM 1046 O O . GLY A 1 135 ? 14.422 18.484 17.984 1 83.56 135 GLY A O 1
ATOM 1047 N N . VAL A 1 136 ? 14.07 17.406 16.078 1 79.25 136 VAL A N 1
ATOM 1048 C CA . VAL A 1 136 ? 12.719 17.109 16.547 1 79.25 136 VAL A CA 1
ATOM 1049 C C . VAL A 1 136 ? 12.773 16.078 17.672 1 79.25 136 VAL A C 1
ATOM 1051 O O . VAL A 1 136 ? 13.453 15.055 17.547 1 79.25 136 VAL A O 1
ATOM 1054 N N . GLN A 1 137 ? 12.32 16.422 18.828 1 73.81 137 GLN A N 1
ATOM 1055 C CA . GLN A 1 137 ? 12.328 15.523 19.969 1 73.81 137 GLN A CA 1
ATOM 1056 C C . GLN A 1 137 ? 11.117 14.594 19.938 1 73.81 137 GLN A C 1
ATOM 1058 O O . GLN A 1 137 ? 9.992 15.039 19.703 1 73.81 137 GLN A O 1
ATOM 1063 N N . PHE A 1 138 ? 11.492 13.328 19.781 1 73.44 138 PHE A N 1
ATOM 1064 C CA . PHE A 1 138 ? 10.438 12.32 19.844 1 73.44 138 PHE A CA 1
ATOM 1065 C C . PHE A 1 138 ? 10.242 11.82 21.266 1 73.44 138 PHE A C 1
ATOM 1067 O O . PHE A 1 138 ? 11.164 11.867 22.078 1 73.44 138 PHE A O 1
ATOM 1074 N N . GLY A 1 139 ? 9.102 11.391 21.578 1 64.31 139 GLY A N 1
ATOM 1075 C CA . GLY A 1 139 ? 8.781 10.953 22.922 1 64.31 139 GLY A CA 1
ATOM 1076 C C . GLY A 1 139 ? 7.934 11.953 23.688 1 64.31 139 GLY A C 1
ATOM 1077 O O . GLY A 1 139 ? 7.5 12.961 23.125 1 64.31 139 GLY A O 1
ATOM 1078 N N . ARG A 1 140 ? 7.512 11.547 24.781 1 63.09 140 ARG A N 1
ATOM 1079 C CA . ARG A 1 140 ? 6.652 12.359 25.641 1 63.09 140 ARG A CA 1
ATOM 1080 C C . ARG A 1 140 ? 7.309 13.695 25.969 1 63.09 140 ARG A C 1
ATOM 1082 O O . ARG A 1 140 ? 8.484 13.742 26.344 1 63.09 140 ARG A O 1
ATOM 1089 N N . HIS A 1 141 ? 6.805 14.711 25.359 1 62.78 141 HIS A N 1
ATOM 1090 C CA . HIS A 1 141 ? 7.277 16.031 25.781 1 62.78 141 HIS A CA 1
ATOM 1091 C C . HIS A 1 141 ? 7.52 16.062 27.281 1 62.78 141 HIS A C 1
ATOM 1093 O O . HIS A 1 141 ? 6.688 15.602 28.062 1 62.78 141 HIS A O 1
ATOM 1099 N N . PRO A 1 142 ? 8.766 16.344 27.609 1 61.22 142 PRO A N 1
ATOM 1100 C CA . PRO A 1 142 ? 8.945 16.422 29.047 1 61.22 142 PRO A CA 1
ATOM 1101 C C . PRO A 1 142 ? 7.926 17.359 29.719 1 61.22 142 PRO A C 1
ATOM 1103 O O . PRO A 1 142 ? 7.621 18.422 29.188 1 61.22 142 PRO A O 1
ATOM 1106 N N . LYS A 1 143 ? 7.047 16.797 30.531 1 66.19 143 LYS A N 1
ATOM 1107 C CA . LYS A 1 143 ? 6.148 17.641 31.312 1 66.19 143 LYS A CA 1
ATOM 1108 C C . LYS A 1 143 ? 6.914 18.75 32.031 1 66.19 143 LYS A C 1
ATOM 1110 O O . LYS A 1 143 ? 6.395 19.859 32.188 1 66.19 143 LYS A O 1
ATOM 1115 N N . MET A 1 144 ? 8.156 18.406 32.312 1 72.88 144 MET A N 1
ATOM 1116 C CA . MET A 1 144 ? 8.938 19.375 33.094 1 72.88 144 MET A CA 1
ATOM 1117 C C . MET A 1 144 ? 9.883 20.156 32.156 1 72.88 144 MET A C 1
ATOM 1119 O O . MET A 1 144 ? 11 19.703 31.906 1 72.88 144 MET A O 1
ATOM 1123 N N . THR A 1 145 ? 9.406 21.016 31.547 1 77.56 145 THR A N 1
ATOM 1124 C CA . THR A 1 145 ? 10.203 21.906 30.719 1 77.56 145 THR A CA 1
ATOM 1125 C C . THR A 1 145 ? 10.898 22.969 31.578 1 77.56 145 THR A C 1
ATOM 1127 O O . THR A 1 145 ? 10.562 23.141 32.75 1 77.56 145 THR A O 1
ATOM 1130 N N . GLU A 1 146 ? 11.914 23.5 30.906 1 79.56 146 GLU A N 1
ATOM 1131 C CA . GLU A 1 146 ? 12.57 24.594 31.609 1 79.56 146 GLU A CA 1
ATOM 1132 C C . GLU A 1 146 ? 11.57 25.688 31.984 1 79.56 146 GLU A C 1
ATOM 1134 O O . GLU A 1 146 ? 11.648 26.266 33.062 1 79.56 146 GLU A O 1
ATOM 1139 N N . GLU A 1 147 ? 10.672 25.875 31.141 1 82.06 147 GLU A N 1
ATOM 1140 C CA . GLU A 1 147 ? 9.641 26.875 31.422 1 82.06 147 GLU A CA 1
ATOM 1141 C C . GLU A 1 147 ? 8.766 26.453 32.594 1 82.06 147 GLU A C 1
ATOM 1143 O O . GLU A 1 147 ? 8.43 27.281 33.438 1 82.06 147 GLU A O 1
ATOM 1148 N N . THR A 1 148 ? 8.492 25.172 32.656 1 87.25 148 THR A N 1
ATOM 1149 C CA . THR A 1 148 ? 7.703 24.672 33.781 1 87.25 148 THR A CA 1
ATOM 1150 C C . THR A 1 148 ? 8.492 24.75 35.062 1 87.25 148 THR A C 1
ATOM 1152 O O . THR A 1 148 ? 7.941 25.094 36.125 1 87.25 148 THR A O 1
ATOM 1155 N N . VAL A 1 149 ? 9.695 24.484 35.031 1 87.69 149 VAL A N 1
ATOM 1156 C CA . VAL A 1 149 ? 10.562 24.562 36.188 1 87.69 149 VAL A CA 1
ATOM 1157 C C . VAL A 1 149 ? 10.609 26 36.688 1 87.69 149 VAL A C 1
ATOM 1159 O O . VAL A 1 149 ? 10.492 26.266 37.906 1 87.69 149 VAL A O 1
ATOM 1162 N N . VAL A 1 150 ? 10.812 26.891 35.75 1 88.25 150 VAL A N 1
ATOM 1163 C CA . VAL A 1 150 ? 10.852 28.312 36.125 1 88.25 150 VAL A CA 1
ATOM 1164 C C . VAL A 1 150 ? 9.516 28.719 36.75 1 88.25 150 VAL A C 1
ATOM 1166 O O . VAL A 1 150 ? 9.484 29.406 37.781 1 88.25 150 VAL A O 1
ATOM 1169 N N . THR A 1 151 ? 8.414 28.234 36.156 1 90.81 151 THR A N 1
ATOM 1170 C CA . THR A 1 151 ? 7.082 28.531 36.656 1 90.81 151 THR A CA 1
ATOM 1171 C C . THR A 1 151 ? 6.906 27.984 38.094 1 90.81 151 THR A C 1
ATOM 1173 O O . THR A 1 151 ? 6.406 28.672 38.969 1 90.81 151 THR A O 1
ATOM 1176 N N . ILE A 1 152 ? 7.363 26.844 38.312 1 92.88 152 ILE A N 1
ATOM 1177 C CA . ILE A 1 152 ? 7.262 26.203 39.625 1 92.88 152 ILE A CA 1
ATOM 1178 C C . ILE A 1 152 ? 8.086 26.969 40.625 1 92.88 152 ILE A C 1
ATOM 1180 O O . ILE A 1 152 ? 7.621 27.25 41.75 1 92.88 152 ILE A O 1
ATOM 1184 N N . ARG A 1 153 ? 9.227 27.391 40.281 1 91.5 153 ARG A N 1
ATOM 1185 C CA . ARG A 1 153 ? 10.109 28.125 41.188 1 91.5 153 ARG A CA 1
ATOM 1186 C C . ARG A 1 153 ? 9.547 29.516 41.5 1 91.5 153 ARG A C 1
ATOM 1188 O O . ARG A 1 153 ? 9.609 29.969 42.656 1 91.5 153 ARG A O 1
ATOM 1195 N N . GLU A 1 154 ? 9.016 30.094 40.531 1 92.38 154 GLU A N 1
ATOM 1196 C CA . GLU A 1 154 ? 8.414 31.422 40.719 1 92.38 154 GLU A CA 1
ATOM 1197 C C . GLU A 1 154 ? 7.207 31.344 41.656 1 92.38 154 GLU A C 1
ATOM 1199 O O . GLU A 1 154 ? 7.035 32.188 42.531 1 92.38 154 GLU A O 1
ATOM 1204 N N . LEU A 1 155 ? 6.438 30.375 41.469 1 93.31 155 LEU A N 1
ATOM 1205 C CA . LEU A 1 155 ? 5.27 30.188 42.312 1 93.31 155 LEU A CA 1
ATOM 1206 C C . LEU A 1 155 ? 5.691 29.891 43.75 1 93.31 155 LEU A C 1
ATOM 1208 O O . LEU A 1 155 ? 5.105 30.422 44.719 1 93.31 155 LEU A O 1
ATOM 1212 N N . LYS A 1 156 ? 6.691 29.156 43.906 1 92.81 156 LYS A N 1
ATOM 1213 C CA . LYS A 1 156 ? 7.191 28.828 45.25 1 92.81 156 LYS A CA 1
ATOM 1214 C C . LYS A 1 156 ? 7.762 30.078 45.938 1 92.81 156 LYS A C 1
ATOM 1216 O O . LYS A 1 156 ? 7.512 30.312 47.125 1 92.81 156 LYS A O 1
ATOM 1221 N N . GLU A 1 157 ? 8.453 30.781 45.219 1 91.62 157 GLU A N 1
ATOM 1222 C CA . GLU A 1 157 ? 9.023 32.031 45.75 1 91.62 157 GLU A CA 1
ATOM 1223 C C . GLU A 1 157 ? 7.922 33 46.156 1 91.62 157 GLU A C 1
ATOM 1225 O O . GLU A 1 157 ? 8.094 33.781 47.094 1 91.62 157 GLU A O 1
ATOM 1230 N N . ALA A 1 158 ? 6.863 32.906 45.562 1 92.69 158 ALA A N 1
ATOM 1231 C CA . ALA A 1 158 ? 5.727 33.781 45.844 1 92.69 158 ALA A CA 1
ATOM 1232 C C . ALA A 1 158 ? 4.902 33.25 47 1 92.69 158 ALA A C 1
ATOM 1234 O O . ALA A 1 158 ? 3.891 33.844 47.375 1 92.69 158 ALA A O 1
ATOM 1235 N N . GLY A 1 159 ? 5.293 32 47.469 1 92.06 159 GLY A N 1
ATOM 1236 C CA . GLY A 1 159 ? 4.668 31.5 48.688 1 92.06 159 GLY A CA 1
ATOM 1237 C C . GLY A 1 159 ? 3.553 30.516 48.406 1 92.06 159 GLY A C 1
ATOM 1238 O O . GLY A 1 159 ? 2.816 30.141 49.344 1 92.06 159 GLY A O 1
ATOM 1239 N N . VAL A 1 160 ? 3.449 30.141 47.188 1 93.06 160 VAL A N 1
ATOM 1240 C CA . VAL A 1 160 ? 2.412 29.172 46.844 1 93.06 160 VAL A CA 1
ATOM 1241 C C . VAL A 1 160 ? 2.799 27.797 47.375 1 93.06 160 VAL A C 1
ATOM 1243 O O . VAL A 1 160 ? 3.963 27.391 47.281 1 93.06 160 VAL A O 1
ATOM 1246 N N . THR A 1 161 ? 1.825 27.109 47.844 1 92.38 161 THR A N 1
ATOM 1247 C CA . THR A 1 161 ? 2.096 25.797 48.406 1 92.38 161 THR A CA 1
ATOM 1248 C C . THR A 1 161 ? 2.354 24.766 47.312 1 92.38 161 THR A C 1
ATOM 1250 O O . THR A 1 161 ? 1.924 24.953 46.188 1 92.38 161 THR A O 1
ATOM 1253 N N . VAL A 1 162 ? 3.072 23.734 47.719 1 93.19 162 VAL A N 1
ATOM 1254 C CA . VAL A 1 162 ? 3.379 22.656 46.781 1 93.19 162 VAL A CA 1
ATOM 1255 C C . VAL A 1 162 ? 2.082 22.062 46.25 1 93.19 162 VAL A C 1
ATOM 1257 O O . VAL A 1 162 ? 1.977 21.766 45.062 1 93.19 162 VAL A O 1
ATOM 1260 N N . LYS A 1 163 ? 1.136 21.969 47.125 1 93.62 163 LYS A N 1
ATOM 1261 C CA . LYS A 1 163 ? -0.159 21.422 46.719 1 93.62 163 LYS A CA 1
ATOM 1262 C C . LYS A 1 163 ? -0.807 22.281 45.625 1 93.62 163 LYS A C 1
ATOM 1264 O O . LYS A 1 163 ? -1.333 21.75 44.656 1 93.62 163 LYS A O 1
ATOM 1269 N N . GLU A 1 164 ? -0.736 23.516 45.75 1 93.88 164 GLU A N 1
ATOM 1270 C CA . GLU A 1 164 ? -1.321 24.438 44.781 1 93.88 164 GLU A CA 1
ATOM 1271 C C . GLU A 1 164 ? -0.534 24.453 43.5 1 93.88 164 GLU A C 1
ATOM 1273 O O . GLU A 1 164 ? -1.114 24.578 42.406 1 93.88 164 GLU A O 1
ATOM 1278 N N . ILE A 1 165 ? 0.767 24.359 43.625 1 94.75 165 ILE A N 1
ATOM 1279 C CA . ILE A 1 165 ? 1.622 24.312 42.438 1 94.75 165 ILE A CA 1
ATOM 1280 C C . ILE A 1 165 ? 1.288 23.078 41.594 1 94.75 165 ILE A C 1
ATOM 1282 O O . ILE A 1 165 ? 1.191 23.156 40.375 1 94.75 165 ILE A O 1
ATOM 1286 N N . MET A 1 166 ? 1.069 22.047 42.344 1 93.62 166 MET A N 1
ATOM 1287 C CA . MET A 1 166 ? 0.674 20.812 41.656 1 93.62 166 MET A CA 1
ATOM 1288 C C . MET A 1 166 ? -0.614 21.016 40.875 1 93.62 166 MET A C 1
ATOM 1290 O O . MET A 1 166 ? -0.709 20.594 39.719 1 93.62 166 MET A O 1
ATOM 1294 N N . ALA A 1 167 ? -1.517 21.625 41.438 1 92.06 167 ALA A N 1
ATOM 1295 C CA . ALA A 1 167 ? -2.824 21.844 40.844 1 92.06 167 ALA A CA 1
ATOM 1296 C C . ALA A 1 167 ? -2.711 22.766 39.625 1 92.06 167 ALA A C 1
ATOM 1298 O O . ALA A 1 167 ? -3.352 22.531 38.594 1 92.06 167 ALA A O 1
ATOM 1299 N N . LYS A 1 168 ? -1.848 23.672 39.75 1 89.12 168 LYS A N 1
ATOM 1300 C CA . LYS A 1 168 ? -1.735 24.688 38.688 1 89.12 168 LYS A CA 1
ATOM 1301 C C . LYS A 1 168 ? -0.93 24.156 37.5 1 89.12 168 LYS A C 1
ATOM 1303 O O . LYS A 1 168 ? -1.179 24.547 36.375 1 89.12 168 LYS A O 1
ATOM 1308 N N . THR A 1 169 ? 0.009 23.406 37.844 1 89.25 169 THR A N 1
ATOM 1309 C CA . THR A 1 169 ? 0.942 23.016 36.781 1 89.25 169 THR A CA 1
ATOM 1310 C C . THR A 1 169 ? 0.614 21.625 36.281 1 89.25 169 THR A C 1
ATOM 1312 O O . THR A 1 169 ? 1.091 21.234 35.219 1 89.25 169 THR A O 1
ATOM 1315 N N . GLY A 1 170 ? -0.144 20.891 37.156 1 88.38 170 GLY A N 1
ATOM 1316 C CA . GLY A 1 170 ? -0.479 19.516 36.781 1 88.38 170 GLY A CA 1
ATOM 1317 C C . GLY A 1 170 ? 0.668 18.547 37 1 88.38 170 GLY A C 1
ATOM 1318 O O . GLY A 1 170 ? 0.653 17.438 36.469 1 88.38 170 GLY A O 1
ATOM 1319 N N . MET A 1 171 ? 1.597 19.031 37.75 1 87.94 171 MET A N 1
ATOM 1320 C CA . MET A 1 171 ? 2.783 18.219 38 1 87.94 171 MET A CA 1
ATOM 1321 C C . MET A 1 171 ? 2.629 17.406 39.281 1 87.94 171 MET A C 1
ATOM 1323 O O . MET A 1 171 ? 1.889 17.797 40.188 1 87.94 171 MET A O 1
ATOM 1327 N N . SER A 1 172 ? 3.264 16.266 39.312 1 88.44 172 SER A N 1
ATOM 1328 C CA . SER A 1 172 ? 3.293 15.469 40.531 1 88.44 172 SER A CA 1
ATOM 1329 C C . SER A 1 172 ? 4.152 16.125 41.625 1 88.44 172 SER A C 1
ATOM 1331 O O . SER A 1 172 ? 4.953 17.016 41.312 1 88.44 172 SER A O 1
ATOM 1333 N N . LYS A 1 173 ? 3.916 15.578 42.844 1 89.69 173 LYS A N 1
ATOM 1334 C CA . LYS A 1 173 ? 4.684 16.062 43.969 1 89.69 173 LYS A CA 1
ATOM 1335 C C . LYS A 1 173 ? 6.18 15.875 43.75 1 89.69 173 LYS A C 1
ATOM 1337 O O . LYS A 1 173 ? 6.973 16.781 44 1 89.69 173 LYS A O 1
ATOM 1342 N N . ALA A 1 174 ? 6.48 14.781 43.312 1 87.81 174 ALA A N 1
ATOM 1343 C CA . ALA A 1 174 ? 7.891 14.453 43.094 1 87.81 174 ALA A CA 1
ATOM 1344 C C . ALA A 1 174 ? 8.516 15.383 42.031 1 87.81 174 ALA A C 1
ATOM 1346 O O . ALA A 1 174 ? 9.641 15.844 42.219 1 87.81 174 ALA A O 1
ATOM 1347 N N . SER A 1 175 ? 7.766 15.727 41.094 1 87.56 175 SER A N 1
ATOM 1348 C CA . SER A 1 175 ? 8.25 16.578 40 1 87.56 175 SER A CA 1
ATOM 1349 C C . SER A 1 175 ? 8.445 18.016 40.469 1 87.56 175 SER A C 1
ATOM 1351 O O . SER A 1 175 ? 9.422 18.672 40.094 1 87.56 175 SER A O 1
ATOM 1353 N N . VAL A 1 176 ? 7.516 18.422 41.312 1 91.12 176 VAL A N 1
ATOM 1354 C CA . VAL A 1 176 ? 7.605 19.766 41.844 1 91.12 176 VAL A CA 1
ATOM 1355 C C . VAL A 1 176 ? 8.852 19.891 42.719 1 91.12 176 VAL A C 1
ATOM 1357 O O . VAL A 1 176 ? 9.617 20.859 42.594 1 91.12 176 VAL A O 1
ATOM 1360 N N . TYR A 1 177 ? 9.102 18.859 43.5 1 89.31 177 TYR A N 1
ATOM 1361 C CA . TYR A 1 177 ? 10.258 18.906 44.375 1 89.31 177 TYR A CA 1
ATOM 1362 C C . TYR A 1 177 ? 11.555 18.844 43.594 1 89.31 177 TYR A C 1
ATOM 1364 O O . TYR A 1 177 ? 12.547 19.469 43.969 1 89.31 177 TYR A O 1
ATOM 1372 N N . ARG A 1 178 ? 11.453 18.172 42.625 1 88 178 ARG A N 1
ATOM 1373 C CA . ARG A 1 178 ? 12.641 18.062 41.781 1 88 178 ARG A CA 1
ATOM 1374 C C . ARG A 1 178 ? 12.984 19.422 41.156 1 88 178 ARG A C 1
ATOM 1376 O O . ARG A 1 178 ? 14.156 19.797 41.062 1 88 178 ARG A O 1
ATOM 1383 N N . ALA A 1 179 ? 12.023 20.031 40.75 1 89.06 179 ALA A N 1
ATOM 1384 C CA . ALA A 1 179 ? 12.203 21.344 40.125 1 89.06 179 ALA A CA 1
ATOM 1385 C C . ALA A 1 179 ? 12.758 22.344 41.156 1 89.06 179 ALA A C 1
ATOM 1387 O O . ALA A 1 179 ? 13.5 23.25 40.781 1 89.06 179 ALA A O 1
ATOM 1388 N N . LEU A 1 180 ? 12.477 22.188 42.438 1 87.12 180 LEU A N 1
ATOM 1389 C CA . LEU A 1 180 ? 12.875 23.109 43.5 1 87.12 180 LEU A CA 1
ATOM 1390 C C . LEU A 1 180 ? 14.258 22.75 44.062 1 87.12 180 LEU A C 1
ATOM 1392 O O . LEU A 1 180 ? 14.805 23.484 44.875 1 87.12 180 LEU A O 1
ATOM 1396 N N . GLY A 1 181 ? 15.102 21.906 43.344 1 77.56 181 GLY A N 1
ATOM 1397 C CA . GLY A 1 181 ? 16.469 21.594 43.719 1 77.56 181 GLY A CA 1
ATOM 1398 C C . GLY A 1 181 ? 16.562 20.719 44.969 1 77.56 181 GLY A C 1
ATOM 1399 O O . GLY A 1 181 ? 17.531 20.812 45.719 1 77.56 181 GLY A O 1
ATOM 1400 N N . GLY A 1 182 ? 15.734 19.578 45.125 1 62.06 182 GLY A N 1
ATOM 1401 C CA . GLY A 1 182 ? 15.859 18.672 46.281 1 62.06 182 GLY A CA 1
ATOM 1402 C C . GLY A 1 182 ? 15.594 19.344 47.594 1 62.06 182 GLY A C 1
ATOM 1403 O O . GLY A 1 182 ? 15.898 18.781 48.656 1 62.06 182 GLY A O 1
ATOM 1404 N N . GLN A 1 183 ? 15.359 20.609 47.75 1 50 183 GLN A N 1
ATOM 1405 C CA . GLN A 1 183 ? 15.141 21.109 49.094 1 50 183 GLN A CA 1
ATOM 1406 C C . GLN A 1 183 ? 13.977 20.406 49.781 1 50 183 GLN A C 1
ATOM 1408 O O . GLN A 1 183 ? 12.898 20.266 49.188 1 50 183 GLN A O 1
ATOM 1413 N N . ALA A 1 184 ? 14.367 19.422 50.625 1 45.56 184 ALA A N 1
ATOM 1414 C CA . ALA A 1 184 ? 13.672 18.547 51.562 1 45.56 184 ALA A CA 1
ATOM 1415 C C . ALA A 1 184 ? 12.484 19.25 52.219 1 45.56 184 ALA A C 1
ATOM 1417 O O . ALA A 1 184 ? 12.625 20.344 52.75 1 45.56 184 ALA A O 1
ATOM 1418 N N . VAL A 1 185 ? 11.25 19.031 51.781 1 45.28 185 VAL A N 1
ATOM 1419 C CA . VAL A 1 185 ? 10.039 19.359 52.5 1 45.28 185 VAL A CA 1
ATOM 1420 C C . VAL A 1 185 ? 10.188 18.953 53.969 1 45.28 185 VAL A C 1
ATOM 1422 O O . VAL A 1 185 ? 10.602 17.828 54.281 1 45.28 185 VAL A O 1
ATOM 1425 N N . GLU A 1 186 ? 10.727 19.812 54.781 1 36.47 186 GLU A N 1
ATOM 1426 C CA . GLU A 1 186 ? 10.305 19.578 56.156 1 36.47 186 GLU A CA 1
ATOM 1427 C C . GLU A 1 186 ? 8.797 19.359 56.25 1 36.47 186 GLU A C 1
ATOM 1429 O O . GLU A 1 186 ? 8.023 20.109 55.656 1 36.47 186 GLU A O 1
ATOM 1434 N N . ASN A 1 187 ? 8.359 18.094 56.219 1 38.75 187 ASN A N 1
ATOM 1435 C CA . ASN A 1 187 ? 7.051 17.672 56.719 1 38.75 187 ASN A CA 1
ATOM 1436 C C . ASN A 1 187 ? 6.578 18.578 57.844 1 38.75 187 ASN A C 1
ATOM 1438 O O . ASN A 1 187 ? 7.145 18.578 58.938 1 38.75 187 ASN A O 1
ATOM 1442 N N . GLY A 1 188 ? 6.664 19.969 57.719 1 29.83 188 GLY A N 1
ATOM 1443 C CA . GLY A 1 188 ? 5.762 20.484 58.75 1 29.83 188 GLY A CA 1
ATOM 1444 C C . GLY A 1 188 ? 4.305 20.188 58.469 1 29.83 188 GLY A C 1
ATOM 1445 O O . GLY A 1 188 ? 3.932 19.906 57.312 1 29.83 188 GLY A O 1
ATOM 1446 N N . MET B 1 1 ? 21.703 -21.281 -17.172 1 84.56 1 MET B N 1
ATOM 1447 C CA . MET B 1 1 ? 20.875 -20.438 -16.312 1 84.56 1 MET B CA 1
ATOM 1448 C C . MET B 1 1 ? 21.719 -19.828 -15.195 1 84.56 1 MET B C 1
ATOM 1450 O O . MET B 1 1 ? 22.328 -20.531 -14.406 1 84.56 1 MET B O 1
ATOM 1454 N N . SER B 1 2 ? 22.062 -18.547 -15.359 1 94.38 2 SER B N 1
ATOM 1455 C CA . SER B 1 2 ? 22.859 -17.844 -14.367 1 94.38 2 SER B CA 1
ATOM 1456 C C . SER B 1 2 ? 21.984 -17.078 -13.383 1 94.38 2 SER B C 1
ATOM 1458 O O . SER B 1 2 ? 20.922 -16.578 -13.75 1 94.38 2 SER B O 1
ATOM 1460 N N . ILE B 1 3 ? 22.453 -17.109 -12.125 1 96.38 3 ILE B N 1
ATOM 1461 C CA . ILE B 1 3 ? 21.75 -16.375 -11.086 1 96.38 3 ILE B CA 1
ATOM 1462 C C . ILE B 1 3 ? 22.375 -14.984 -10.93 1 96.38 3 ILE B C 1
ATOM 1464 O O . ILE B 1 3 ? 23.594 -14.852 -10.773 1 96.38 3 ILE B O 1
ATOM 1468 N N . VAL B 1 4 ? 21.562 -13.961 -11.086 1 97.81 4 VAL B N 1
ATOM 1469 C CA . VAL B 1 4 ? 21.922 -12.578 -10.773 1 97.81 4 VAL B CA 1
ATOM 1470 C C . VAL B 1 4 ? 21.203 -12.125 -9.508 1 97.81 4 VAL B C 1
ATOM 1472 O O . VAL B 1 4 ? 19.969 -12.148 -9.438 1 97.81 4 VAL B O 1
ATOM 1475 N N . ALA B 1 5 ? 21.953 -11.719 -8.523 1 96.75 5 ALA B N 1
ATOM 1476 C CA . ALA B 1 5 ? 21.375 -11.398 -7.227 1 96.75 5 ALA B CA 1
ATOM 1477 C C . ALA B 1 5 ? 21.406 -9.898 -6.965 1 96.75 5 ALA B C 1
ATOM 1479 O O . ALA B 1 5 ? 22.312 -9.203 -7.434 1 96.75 5 ALA B O 1
ATOM 1480 N N . TYR B 1 6 ? 20.391 -9.414 -6.258 1 96.06 6 TYR B N 1
ATOM 1481 C CA . TYR B 1 6 ? 20.281 -8.016 -5.855 1 96.06 6 TYR B CA 1
ATOM 1482 C C . TYR B 1 6 ? 19.969 -7.906 -4.367 1 96.06 6 TYR B C 1
ATOM 1484 O O . TYR B 1 6 ? 19.109 -8.625 -3.844 1 96.06 6 TYR B O 1
ATOM 1492 N N . ALA B 1 7 ? 20.781 -7.062 -3.711 1 92.31 7 ALA B N 1
ATOM 1493 C CA . ALA B 1 7 ? 20.625 -6.805 -2.281 1 92.31 7 ALA B CA 1
ATOM 1494 C C . ALA B 1 7 ? 20.578 -5.309 -1.995 1 92.31 7 ALA B C 1
ATOM 1496 O O . ALA B 1 7 ? 21.344 -4.531 -2.576 1 92.31 7 ALA B O 1
ATOM 1497 N N . ARG B 1 8 ? 19.578 -4.961 -1.11 1 88 8 ARG B N 1
ATOM 1498 C CA . ARG B 1 8 ? 19.438 -3.559 -0.735 1 88 8 ARG B CA 1
ATOM 1499 C C . ARG B 1 8 ? 19.344 -3.404 0.778 1 88 8 ARG B C 1
ATOM 1501 O O . ARG B 1 8 ? 18.672 -4.191 1.445 1 88 8 ARG B O 1
ATOM 1508 N N . VAL B 1 9 ? 20.109 -2.432 1.311 1 77.56 9 VAL B N 1
ATOM 1509 C CA . VAL B 1 9 ? 20.016 -2.201 2.748 1 77.56 9 VAL B CA 1
ATOM 1510 C C . VAL B 1 9 ? 19.828 -0.71 3.023 1 77.56 9 VAL B C 1
ATOM 1512 O O . VAL B 1 9 ? 20.203 0.129 2.199 1 77.56 9 VAL B O 1
ATOM 1515 N N . SER B 1 10 ? 19.047 -0.516 4.047 1 68.19 10 SER B N 1
ATOM 1516 C CA . SER B 1 10 ? 18.953 0.864 4.512 1 68.19 10 SER B CA 1
ATOM 1517 C C . SER B 1 10 ? 20.266 1.322 5.129 1 68.19 10 SER B C 1
ATOM 1519 O O . SER B 1 10 ? 21.125 0.5 5.453 1 68.19 10 SER B O 1
ATOM 1521 N N . SER B 1 11 ? 20.578 2.588 4.992 1 58.16 11 SER B N 1
ATOM 1522 C CA . SER B 1 11 ? 21.812 3.189 5.5 1 58.16 11 SER B CA 1
ATOM 1523 C C . SER B 1 11 ? 22.109 2.727 6.926 1 58.16 11 SER B C 1
ATOM 1525 O O . SER B 1 11 ? 23.266 2.734 7.359 1 58.16 11 SER B O 1
ATOM 1527 N N . THR B 1 12 ? 21.156 2.428 7.719 1 54.16 12 THR B N 1
ATOM 1528 C CA . THR B 1 12 ? 21.5 2.275 9.133 1 54.16 12 THR B CA 1
ATOM 1529 C C . THR B 1 12 ? 21.672 0.801 9.484 1 54.16 12 THR B C 1
ATOM 1531 O O . THR B 1 12 ? 22.172 0.473 10.562 1 54.16 12 THR B O 1
ATOM 1534 N N . GLY B 1 13 ? 21.297 -0.118 8.75 1 54.19 13 GLY B N 1
ATOM 1535 C CA . GLY B 1 13 ? 21.234 -1.413 9.406 1 54.19 13 GLY B CA 1
ATOM 1536 C C . GLY B 1 13 ? 22.188 -2.432 8.805 1 54.19 13 GLY B C 1
ATOM 1537 O O . GLY B 1 13 ? 22.672 -2.252 7.688 1 54.19 13 GLY B O 1
ATOM 1538 N N . GLN B 1 14 ? 22.891 -3.227 9.75 1 56.72 14 GLN B N 1
ATOM 1539 C CA . GLN B 1 14 ? 23.719 -4.418 9.586 1 56.72 14 GLN B CA 1
ATOM 1540 C C . GLN B 1 14 ? 23.016 -5.461 8.719 1 56.72 14 GLN B C 1
ATOM 1542 O O . GLN B 1 14 ? 23.578 -6.527 8.453 1 56.72 14 GLN B O 1
ATOM 1547 N N . SER B 1 15 ? 21.969 -5.098 8.094 1 67.69 15 SER B N 1
ATOM 1548 C CA . SER B 1 15 ? 21.109 -6.098 7.477 1 67.69 15 SER B CA 1
ATOM 1549 C C . SER B 1 15 ? 21.656 -6.531 6.117 1 67.69 15 SER B C 1
ATOM 1551 O O . SER B 1 15 ? 21.391 -7.652 5.672 1 67.69 15 SER B O 1
ATOM 1553 N N . LEU B 1 16 ? 22.594 -5.844 5.668 1 75.12 16 LEU B N 1
ATOM 1554 C CA . LEU B 1 16 ? 23.125 -6.203 4.355 1 75.12 16 LEU B CA 1
ATOM 1555 C C . LEU B 1 16 ? 23.938 -7.492 4.438 1 75.12 16 LEU B C 1
ATOM 1557 O O . LEU B 1 16 ? 23.828 -8.352 3.559 1 75.12 16 LEU B O 1
ATOM 1561 N N . ASP B 1 17 ? 24.641 -7.629 5.512 1 77.06 17 ASP B N 1
ATOM 1562 C CA . ASP B 1 17 ? 25.484 -8.812 5.664 1 77.06 17 ASP B CA 1
ATOM 1563 C C . ASP B 1 17 ? 24.641 -10.086 5.684 1 77.06 17 ASP B C 1
ATOM 1565 O O . ASP B 1 17 ? 25.016 -11.086 5.062 1 77.06 17 ASP B O 1
ATOM 1569 N N . VAL B 1 18 ? 23.625 -10.023 6.367 1 81.19 18 VAL B N 1
ATOM 1570 C CA . VAL B 1 18 ? 22.75 -11.188 6.457 1 81.19 18 VAL B CA 1
ATOM 1571 C C . VAL B 1 18 ? 22.188 -11.523 5.074 1 81.19 18 VAL B C 1
ATOM 1573 O O . VAL B 1 18 ? 22.125 -12.695 4.691 1 81.19 18 VAL B O 1
ATOM 1576 N N . GLN B 1 19 ? 21.844 -10.617 4.305 1 86.94 19 GLN B N 1
ATOM 1577 C CA . GLN B 1 19 ? 21.328 -10.812 2.953 1 86.94 19 GLN B CA 1
ATOM 1578 C C . GLN B 1 19 ? 22.391 -11.445 2.051 1 86.94 19 GLN B C 1
ATOM 1580 O O . GLN B 1 19 ? 22.094 -12.406 1.329 1 86.94 19 GLN B O 1
ATOM 1585 N N . LEU B 1 20 ? 23.562 -10.906 2.186 1 87.44 20 LEU B N 1
ATOM 1586 C CA . LEU B 1 20 ? 24.641 -11.367 1.314 1 87.44 20 LEU B CA 1
ATOM 1587 C C . LEU B 1 20 ? 25.016 -12.805 1.629 1 87.44 20 LEU B C 1
ATOM 1589 O O . LEU B 1 20 ? 25.328 -13.586 0.723 1 87.44 20 LEU B O 1
ATOM 1593 N N . GLU B 1 21 ? 24.953 -13.109 2.855 1 87.5 21 GLU B N 1
ATOM 1594 C CA . GLU B 1 21 ? 25.25 -14.484 3.248 1 87.5 21 GLU B CA 1
ATOM 1595 C C . GLU B 1 21 ? 24.234 -15.453 2.664 1 87.5 21 GLU B C 1
ATOM 1597 O O . GLU B 1 21 ? 24.594 -16.516 2.146 1 87.5 21 GLU B O 1
ATOM 1602 N N . LYS B 1 22 ? 23 -15.148 2.758 1 88.38 22 LYS B N 1
ATOM 1603 C CA . LYS B 1 22 ? 21.922 -15.984 2.215 1 88.38 22 LYS B CA 1
ATOM 1604 C C . LYS B 1 22 ? 22.062 -16.125 0.702 1 88.38 22 LYS B C 1
ATOM 1606 O O . LYS B 1 22 ? 21.859 -17.219 0.159 1 88.38 22 LYS B O 1
ATOM 1611 N N . LEU B 1 23 ? 22.453 -15.055 0.084 1 90.62 23 LEU B N 1
ATOM 1612 C CA . LEU B 1 23 ? 22.547 -15.062 -1.371 1 90.62 23 LEU B CA 1
ATOM 1613 C C . LEU B 1 23 ? 23.781 -15.836 -1.827 1 90.62 23 LEU B C 1
ATOM 1615 O O . LEU B 1 23 ? 23.75 -16.516 -2.855 1 90.62 23 LEU B O 1
ATOM 1619 N N . ALA B 1 24 ? 24.844 -15.734 -1.115 1 90.38 24 ALA B N 1
ATOM 1620 C CA . ALA B 1 24 ? 26.109 -16.375 -1.464 1 90.38 24 ALA B CA 1
ATOM 1621 C C . ALA B 1 24 ? 25.938 -17.891 -1.546 1 90.38 24 ALA B C 1
ATOM 1623 O O . ALA B 1 24 ? 26.578 -18.547 -2.373 1 90.38 24 ALA B O 1
ATOM 1624 N N . ALA B 1 25 ? 25.078 -18.406 -0.771 1 89.88 25 ALA B N 1
ATOM 1625 C CA . ALA B 1 25 ? 24.859 -19.844 -0.711 1 89.88 25 ALA B CA 1
ATOM 1626 C C . ALA B 1 25 ? 24.344 -20.375 -2.049 1 89.88 25 ALA B C 1
ATOM 1628 O O . ALA B 1 25 ? 24.531 -21.562 -2.365 1 89.88 25 ALA B O 1
ATOM 1629 N N . LEU B 1 26 ? 23.828 -19.531 -2.85 1 91.19 26 LEU B N 1
ATOM 1630 C CA . LEU B 1 26 ? 23.25 -19.953 -4.121 1 91.19 26 LEU B CA 1
ATOM 1631 C C . LEU B 1 26 ? 24.234 -19.719 -5.266 1 91.19 26 LEU B C 1
ATOM 1633 O O . LEU B 1 26 ? 23.922 -19.984 -6.43 1 91.19 26 LEU B O 1
ATOM 1637 N N . LYS B 1 27 ? 25.438 -19.203 -4.988 1 92.94 27 LYS B N 1
ATOM 1638 C CA . LYS B 1 27 ? 26.547 -19.016 -5.922 1 92.94 27 LYS B CA 1
ATOM 1639 C C . LYS B 1 27 ? 26.094 -18.203 -7.141 1 92.94 27 LYS B C 1
ATOM 1641 O O . LYS B 1 27 ? 26.266 -18.641 -8.281 1 92.94 27 LYS B O 1
ATOM 1646 N N . PRO B 1 28 ? 25.609 -17.031 -6.891 1 96.44 28 PRO B N 1
ATOM 1647 C CA . PRO B 1 28 ? 25.219 -16.188 -8.023 1 96.44 28 PRO B CA 1
ATOM 1648 C C . PRO B 1 28 ? 26.406 -15.789 -8.906 1 96.44 28 PRO B C 1
ATOM 1650 O O . PRO B 1 28 ? 27.531 -15.695 -8.422 1 96.44 28 PRO B O 1
ATOM 1653 N N . ALA B 1 29 ? 26.109 -15.602 -10.18 1 96.75 29 ALA B N 1
ATOM 1654 C CA . ALA B 1 29 ? 27.141 -15.125 -11.102 1 96.75 29 ALA B CA 1
ATOM 1655 C C . ALA B 1 29 ? 27.609 -13.719 -10.742 1 96.75 29 ALA B C 1
ATOM 1657 O O . ALA B 1 29 ? 28.766 -13.367 -10.922 1 96.75 29 ALA B O 1
ATOM 1658 N N . LYS B 1 30 ? 26.688 -12.914 -10.273 1 96.56 30 LYS B N 1
ATOM 1659 C CA . LYS B 1 30 ? 26.953 -11.539 -9.875 1 96.56 30 LYS B CA 1
ATOM 1660 C C . LYS B 1 30 ? 25.984 -11.078 -8.797 1 96.56 30 LYS B C 1
ATOM 1662 O O . LYS B 1 30 ? 24.812 -11.445 -8.82 1 96.56 30 LYS B O 1
ATOM 1667 N N . VAL B 1 31 ? 26.5 -10.305 -7.875 1 96 31 VAL B N 1
ATOM 1668 C CA . VAL B 1 31 ? 25.672 -9.695 -6.84 1 96 31 VAL B CA 1
ATOM 1669 C C . VAL B 1 31 ? 25.75 -8.172 -6.949 1 96 31 VAL B C 1
ATOM 1671 O O . VAL B 1 31 ? 26.844 -7.594 -6.953 1 96 31 VAL B O 1
ATOM 1674 N N . PHE B 1 32 ? 24.547 -7.516 -7.098 1 96 32 PHE B N 1
ATOM 1675 C CA . PHE B 1 32 ? 24.438 -6.062 -7.078 1 96 32 PHE B CA 1
ATOM 1676 C C . PHE B 1 32 ? 23.938 -5.574 -5.727 1 96 32 PHE B C 1
ATOM 1678 O O . PHE B 1 32 ? 22.969 -6.117 -5.188 1 96 32 PHE B O 1
ATOM 1685 N N . GLN B 1 33 ? 24.625 -4.605 -5.195 1 92.12 33 GLN B N 1
ATOM 1686 C CA . GLN B 1 33 ? 24.297 -4.098 -3.867 1 92.12 33 GLN B CA 1
ATOM 1687 C C . GLN B 1 33 ? 23.938 -2.613 -3.92 1 92.12 33 GLN B C 1
ATOM 1689 O O . GLN B 1 33 ? 24.672 -1.819 -4.523 1 92.12 33 GLN B O 1
ATOM 1694 N N . GLU B 1 34 ? 22.781 -2.322 -3.305 1 88.94 34 GLU B N 1
ATOM 1695 C CA . GLU B 1 34 ? 22.312 -0.945 -3.266 1 88.94 34 GLU B CA 1
ATOM 1696 C C . GLU B 1 34 ? 22.141 -0.459 -1.828 1 88.94 34 GLU B C 1
ATOM 1698 O O . GLU B 1 34 ? 21.656 -1.196 -0.969 1 88.94 34 GLU B O 1
ATOM 1703 N N . LYS B 1 35 ? 22.625 0.73 -1.521 1 80.12 35 LYS B N 1
ATOM 1704 C CA . LYS B 1 35 ? 22.375 1.361 -0.228 1 80.12 35 LYS B CA 1
ATOM 1705 C C . LYS B 1 35 ? 21.203 2.336 -0.304 1 80.12 35 LYS B C 1
ATOM 1707 O O . LYS B 1 35 ? 21.125 3.143 -1.234 1 80.12 35 LYS B O 1
ATOM 1712 N N . LYS B 1 36 ? 20.188 1.944 0.474 1 70.19 36 LYS B N 1
ATOM 1713 C CA . LYS B 1 36 ? 19 2.805 0.521 1 70.19 36 LYS B CA 1
ATOM 1714 C C . LYS B 1 36 ? 19.344 4.16 1.141 1 70.19 36 LYS B C 1
ATOM 1716 O O . LYS B 1 36 ? 19.953 4.227 2.205 1 70.19 36 LYS B O 1
ATOM 1721 N N . SER B 1 37 ? 19.516 5.176 0.257 1 57.91 37 SER B N 1
ATOM 1722 C CA . SER B 1 37 ? 19.594 6.488 0.896 1 57.91 37 SER B CA 1
ATOM 1723 C C . SER B 1 37 ? 18.266 7.215 0.842 1 57.91 37 SER B C 1
ATOM 1725 O O . SER B 1 37 ? 17.438 6.938 -0.027 1 57.91 37 SER B O 1
ATOM 1727 N N . GLY B 1 38 ? 17.672 7.617 1.994 1 53.44 38 GLY B N 1
ATOM 1728 C CA . GLY B 1 38 ? 16.453 8.406 2.074 1 53.44 38 GLY B CA 1
ATOM 1729 C C . GLY B 1 38 ? 16.109 9.117 0.78 1 53.44 38 GLY B C 1
ATOM 1730 O O . GLY B 1 38 ? 14.945 9.297 0.446 1 53.44 38 GLY B O 1
ATOM 1731 N N . VAL B 1 39 ? 17.156 9.555 -0.002 1 49.41 39 VAL B N 1
ATOM 1732 C CA . VAL B 1 39 ? 17.016 10.516 -1.093 1 49.41 39 VAL B CA 1
ATOM 1733 C C . VAL B 1 39 ? 17.109 9.789 -2.434 1 49.41 39 VAL B C 1
ATOM 1735 O O . VAL B 1 39 ? 16.703 10.328 -3.467 1 49.41 39 VAL B O 1
ATOM 1738 N N . ASP B 1 40 ? 17.766 8.766 -2.379 1 56.66 40 ASP B N 1
ATOM 1739 C CA . ASP B 1 40 ? 18.172 8.336 -3.715 1 56.66 40 ASP B CA 1
ATOM 1740 C C . ASP B 1 40 ? 17.094 7.473 -4.363 1 56.66 40 ASP B C 1
ATOM 1742 O O . ASP B 1 40 ? 16.906 6.316 -3.984 1 56.66 40 ASP B O 1
ATOM 1746 N N . ARG B 1 41 ? 16.328 8.102 -5.148 1 64.62 41 ARG B N 1
ATOM 1747 C CA . ARG B 1 41 ? 15.203 7.531 -5.891 1 64.62 41 ARG B CA 1
ATOM 1748 C C . ARG B 1 41 ? 15.688 6.797 -7.137 1 64.62 41 ARG B C 1
ATOM 1750 O O . ARG B 1 41 ? 14.953 6 -7.719 1 64.62 41 ARG B O 1
ATOM 1757 N N . GLU B 1 42 ? 16.969 6.82 -7.398 1 81.12 42 GLU B N 1
ATOM 1758 C CA . GLU B 1 42 ? 17.297 6.387 -8.75 1 81.12 42 GLU B CA 1
ATOM 1759 C C . GLU B 1 42 ? 17.75 4.93 -8.773 1 81.12 42 GLU B C 1
ATOM 1761 O O . GLU B 1 42 ? 17.734 4.289 -9.828 1 81.12 42 GLU B O 1
ATOM 1766 N N . ARG B 1 43 ? 18.109 4.223 -7.773 1 89.44 43 ARG B N 1
ATOM 1767 C CA . ARG B 1 43 ? 18.516 2.828 -7.633 1 89.44 43 ARG B CA 1
ATOM 1768 C C . ARG B 1 43 ? 19.391 2.393 -8.797 1 89.44 43 ARG B C 1
ATOM 1770 O O . ARG B 1 43 ? 19.047 1.462 -9.531 1 89.44 43 ARG B O 1
ATOM 1777 N N . PRO B 1 44 ? 20.594 3.01 -8.969 1 92.56 44 PRO B N 1
ATOM 1778 C CA . PRO B 1 44 ? 21.453 2.701 -10.102 1 92.56 44 PRO B CA 1
ATOM 1779 C C . PRO B 1 44 ? 21.906 1.241 -10.125 1 92.56 44 PRO B C 1
ATOM 1781 O O . PRO B 1 44 ? 22.062 0.654 -11.195 1 92.56 44 PRO B O 1
ATOM 1784 N N . GLU B 1 45 ? 22.109 0.631 -8.969 1 94.56 45 GLU B N 1
ATOM 1785 C CA . GLU B 1 45 ? 22.562 -0.755 -8.938 1 94.56 45 GLU B CA 1
ATOM 1786 C C . GLU B 1 45 ? 21.469 -1.708 -9.414 1 94.56 45 GLU B C 1
ATOM 1788 O O . GLU B 1 45 ? 21.75 -2.732 -10.031 1 94.56 45 GLU B O 1
ATOM 1793 N N . LEU B 1 46 ? 20.266 -1.426 -9.117 1 95.75 46 LEU B N 1
ATOM 1794 C CA . LEU B 1 46 ? 19.156 -2.219 -9.633 1 95.75 46 LEU B CA 1
ATOM 1795 C C . LEU B 1 46 ? 19.109 -2.156 -11.156 1 95.75 46 LEU B C 1
ATOM 1797 O O . LEU B 1 46 ? 18.953 -3.184 -11.82 1 95.75 46 LEU B O 1
ATOM 1801 N N . LYS B 1 47 ? 19.234 -0.963 -11.68 1 95.94 47 LYS B N 1
ATOM 1802 C CA . LYS B 1 47 ? 19.234 -0.791 -13.133 1 95.94 47 LYS B CA 1
ATOM 1803 C C . LYS B 1 47 ? 20.344 -1.606 -13.789 1 95.94 47 LYS B C 1
ATOM 1805 O O . LYS B 1 47 ? 20.109 -2.291 -14.789 1 95.94 47 LYS B O 1
ATOM 1810 N N . LYS B 1 48 ? 21.484 -1.527 -13.195 1 97.25 48 LYS B N 1
ATOM 1811 C CA . LYS B 1 48 ? 22.609 -2.297 -13.703 1 97.25 48 LYS B CA 1
ATOM 1812 C C . LYS B 1 48 ? 22.328 -3.795 -13.648 1 97.25 48 LYS B C 1
ATOM 1814 O O . LYS B 1 48 ? 22.688 -4.531 -14.57 1 97.25 48 LYS B O 1
ATOM 1819 N N . ALA B 1 49 ? 21.75 -4.227 -12.555 1 97.88 49 ALA B N 1
ATOM 1820 C CA . ALA B 1 49 ? 21.453 -5.641 -12.367 1 97.88 49 ALA B CA 1
ATOM 1821 C C . ALA B 1 49 ? 20.5 -6.141 -13.453 1 97.88 49 ALA B C 1
ATOM 1823 O O . ALA B 1 49 ? 20.734 -7.199 -14.047 1 97.88 49 ALA B O 1
ATOM 1824 N N . ILE B 1 50 ? 19.5 -5.398 -13.68 1 97.69 50 ILE B N 1
ATOM 1825 C CA . ILE B 1 50 ? 18.5 -5.781 -14.688 1 97.69 50 ILE B CA 1
ATOM 1826 C C . ILE B 1 50 ? 19.156 -5.785 -16.062 1 97.69 50 ILE B C 1
ATOM 1828 O O . ILE B 1 50 ? 18.938 -6.707 -16.859 1 97.69 50 ILE B O 1
ATOM 1832 N N . GLU B 1 51 ? 19.953 -4.789 -16.328 1 97.38 51 GLU B N 1
ATOM 1833 C CA . GLU B 1 51 ? 20.641 -4.695 -17.609 1 97.38 51 GLU B CA 1
ATOM 1834 C C . GLU B 1 51 ? 21.609 -5.867 -17.797 1 97.38 51 GLU B C 1
ATOM 1836 O O . GLU B 1 51 ? 21.766 -6.355 -18.922 1 97.38 51 GLU B O 1
ATOM 1841 N N . TYR B 1 52 ? 22.203 -6.258 -16.812 1 97.81 52 TYR B N 1
ATOM 1842 C CA . TYR B 1 52 ? 23.188 -7.344 -16.828 1 97.81 52 TYR B CA 1
ATOM 1843 C C . TYR B 1 52 ? 22.516 -8.664 -17.188 1 97.81 52 TYR B C 1
ATOM 1845 O O . TYR B 1 52 ? 23.125 -9.531 -17.812 1 97.81 52 TYR B O 1
ATOM 1853 N N . CYS B 1 53 ? 21.281 -8.867 -16.797 1 97.81 53 CYS B N 1
ATOM 1854 C CA . CYS B 1 53 ? 20.562 -10.125 -17 1 97.81 53 CYS B CA 1
ATOM 1855 C C . CYS B 1 53 ? 20.375 -10.422 -18.484 1 97.81 53 CYS B C 1
ATOM 1857 O O . CYS B 1 53 ? 20.188 -9.508 -19.281 1 97.81 53 CYS B O 1
ATOM 1859 N N . ARG B 1 54 ? 20.406 -11.656 -18.781 1 96.81 54 ARG B N 1
ATOM 1860 C CA . ARG B 1 54 ? 20.125 -12.164 -20.125 1 96.81 54 ARG B CA 1
ATOM 1861 C C . ARG B 1 54 ? 19.016 -13.219 -20.094 1 96.81 54 ARG B C 1
ATOM 1863 O O . ARG B 1 54 ? 18.688 -13.742 -19.016 1 96.81 54 ARG B O 1
ATOM 1870 N N . GLU B 1 55 ? 18.5 -13.477 -21.312 1 96.88 55 GLU B N 1
ATOM 1871 C CA . GLU B 1 55 ? 17.453 -14.492 -21.438 1 96.88 55 GLU B CA 1
ATOM 1872 C C . GLU B 1 55 ? 17.891 -15.805 -20.781 1 96.88 55 GLU B C 1
ATOM 1874 O O . GLU B 1 55 ? 19.016 -16.266 -21 1 96.88 55 GLU B O 1
ATOM 1879 N N . GLY B 1 56 ? 17 -16.359 -19.969 1 95.19 56 GLY B N 1
ATOM 1880 C CA . GLY B 1 56 ? 17.297 -17.641 -19.328 1 95.19 56 GLY B CA 1
ATOM 1881 C C . GLY B 1 56 ? 17.906 -17.484 -17.953 1 95.19 56 GLY B C 1
ATOM 1882 O O . GLY B 1 56 ? 17.984 -18.469 -17.188 1 95.19 56 GLY B O 1
ATOM 1883 N N . ASP B 1 57 ? 18.312 -16.266 -17.547 1 96.62 57 ASP B N 1
ATOM 1884 C CA . ASP B 1 57 ? 18.859 -16.016 -16.219 1 96.62 57 ASP B CA 1
ATOM 1885 C C . ASP B 1 57 ? 17.75 -16 -15.164 1 96.62 57 ASP B C 1
ATOM 1887 O O . ASP B 1 57 ? 16.562 -15.992 -15.492 1 96.62 57 ASP B O 1
ATOM 1891 N N . VAL B 1 58 ? 18.203 -16.078 -13.844 1 94.81 58 VAL B N 1
ATOM 1892 C CA . VAL B 1 58 ? 17.312 -15.93 -12.695 1 94.81 58 VAL B CA 1
ATOM 1893 C C . VAL B 1 58 ? 17.719 -14.711 -11.875 1 94.81 58 VAL B C 1
ATOM 1895 O O . VAL B 1 58 ? 18.891 -14.562 -11.508 1 94.81 58 VAL B O 1
ATOM 1898 N N . PHE B 1 59 ? 16.766 -13.82 -11.75 1 95.94 59 PHE B N 1
ATOM 1899 C CA . PHE B 1 59 ? 16.953 -12.672 -10.867 1 95.94 59 PHE B CA 1
ATOM 1900 C C . PHE B 1 59 ? 16.484 -12.992 -9.453 1 95.94 59 PHE B C 1
ATOM 1902 O O . PHE B 1 59 ? 15.312 -13.289 -9.227 1 95.94 59 PHE B O 1
ATOM 1909 N N . LEU B 1 60 ? 17.422 -12.844 -8.484 1 94.44 60 LEU B N 1
ATOM 1910 C CA . LEU B 1 60 ? 17.188 -13.367 -7.145 1 94.44 60 LEU B CA 1
ATOM 1911 C C . LEU B 1 60 ? 17.328 -12.258 -6.102 1 94.44 60 LEU B C 1
ATOM 1913 O O . LEU B 1 60 ? 18.266 -11.461 -6.152 1 94.44 60 LEU B O 1
ATOM 1917 N N . VAL B 1 61 ? 16.359 -12.258 -5.203 1 93.31 61 VAL B N 1
ATOM 1918 C CA . VAL B 1 61 ? 16.422 -11.398 -4.023 1 93.31 61 VAL B CA 1
ATOM 1919 C C . VAL B 1 61 ? 16.078 -12.211 -2.775 1 93.31 61 VAL B C 1
ATOM 1921 O O . VAL B 1 61 ? 15.508 -13.297 -2.873 1 93.31 61 VAL B O 1
ATOM 1924 N N . THR B 1 62 ? 16.422 -11.664 -1.633 1 90.75 62 THR B N 1
ATOM 1925 C CA . THR B 1 62 ? 16.125 -12.391 -0.404 1 90.75 62 THR B CA 1
ATOM 1926 C C . THR B 1 62 ? 14.664 -12.195 -0.001 1 90.75 62 THR B C 1
ATOM 1928 O O . THR B 1 62 ? 13.992 -13.141 0.411 1 90.75 62 THR B O 1
ATOM 1931 N N . LYS B 1 63 ? 14.211 -10.898 -0.055 1 88.5 63 LYS B N 1
ATOM 1932 C CA . LYS B 1 63 ? 12.844 -10.508 0.257 1 88.5 63 LYS B CA 1
ATOM 1933 C C . LYS B 1 63 ? 12.344 -9.43 -0.709 1 88.5 63 LYS B C 1
ATOM 1935 O O . LYS B 1 63 ? 13.141 -8.664 -1.251 1 88.5 63 LYS B O 1
ATOM 1940 N N . ILE B 1 64 ? 11.086 -9.359 -0.848 1 89.44 64 ILE B N 1
ATOM 1941 C CA . ILE B 1 64 ? 10.484 -8.406 -1.777 1 89.44 64 ILE B CA 1
ATOM 1942 C C . ILE B 1 64 ? 10.766 -6.98 -1.312 1 89.44 64 ILE B C 1
ATOM 1944 O O . ILE B 1 64 ? 11 -6.09 -2.131 1 89.44 64 ILE B O 1
ATOM 1948 N N . ASP B 1 65 ? 10.805 -6.84 0.001 1 88.44 65 ASP B N 1
ATOM 1949 C CA . ASP B 1 65 ? 10.992 -5.484 0.51 1 88.44 65 ASP B CA 1
ATOM 1950 C C . ASP B 1 65 ? 12.438 -5.035 0.343 1 88.44 65 ASP B C 1
ATOM 1952 O O . ASP B 1 65 ? 12.766 -3.869 0.582 1 88.44 65 ASP B O 1
ATOM 1956 N N . ARG B 1 66 ? 13.266 -5.906 -0.135 1 89.06 66 ARG B N 1
ATOM 1957 C CA . ARG B 1 66 ? 14.633 -5.523 -0.48 1 89.06 66 ARG B CA 1
ATOM 1958 C C . ARG B 1 66 ? 14.742 -5.152 -1.955 1 89.06 66 ARG B C 1
ATOM 1960 O O . ARG B 1 66 ? 15.805 -4.75 -2.422 1 89.06 66 ARG B O 1
ATOM 1967 N N . LEU B 1 67 ? 13.727 -5.23 -2.564 1 91.06 67 LEU B N 1
ATOM 1968 C CA . LEU B 1 67 ? 13.711 -4.957 -3.998 1 91.06 67 LEU B CA 1
ATOM 1969 C C . LEU B 1 67 ? 12.766 -3.807 -4.324 1 91.06 67 LEU B C 1
ATOM 1971 O O . LEU B 1 67 ? 13.188 -2.789 -4.879 1 91.06 67 LEU B O 1
ATOM 1975 N N . ALA B 1 68 ? 11.555 -3.973 -3.973 1 92.38 68 ALA B N 1
ATOM 1976 C CA . ALA B 1 68 ? 10.5 -3.094 -4.469 1 92.38 68 ALA B CA 1
ATOM 1977 C C . ALA B 1 68 ? 10.102 -2.061 -3.418 1 92.38 68 ALA B C 1
ATOM 1979 O O . ALA B 1 68 ? 10.172 -2.33 -2.217 1 92.38 68 ALA B O 1
ATOM 1980 N N . ARG B 1 69 ? 9.602 -0.94 -3.84 1 89.44 69 ARG B N 1
ATOM 1981 C CA . ARG B 1 69 ? 9.188 0.161 -2.977 1 89.44 69 ARG B CA 1
ATOM 1982 C C . ARG B 1 69 ? 7.668 0.233 -2.879 1 89.44 69 ARG B C 1
ATOM 1984 O O . ARG B 1 69 ? 7.129 1.031 -2.109 1 89.44 69 ARG B O 1
ATOM 1991 N N . SER B 1 70 ? 7.039 -0.477 -3.686 1 92 70 SER B N 1
ATOM 1992 C CA . SER B 1 70 ? 5.59 -0.617 -3.756 1 92 70 SER B CA 1
ATOM 1993 C C . SER B 1 70 ? 5.191 -1.827 -4.594 1 92 70 SER B C 1
ATOM 1995 O O . SER B 1 70 ? 6.035 -2.436 -5.254 1 92 70 SER B O 1
ATOM 1997 N N . THR B 1 71 ? 3.945 -2.127 -4.516 1 92.81 71 THR B N 1
ATOM 1998 C CA . THR B 1 71 ? 3.445 -3.213 -5.352 1 92.81 71 THR B CA 1
ATOM 1999 C C . THR B 1 71 ? 3.58 -2.861 -6.832 1 92.81 71 THR B C 1
ATOM 2001 O O . THR B 1 71 ? 3.953 -3.709 -7.645 1 92.81 71 THR B O 1
ATOM 2004 N N . ARG B 1 72 ? 3.291 -1.675 -7.148 1 93.38 72 ARG B N 1
ATOM 2005 C CA . ARG B 1 72 ? 3.434 -1.221 -8.523 1 93.38 72 ARG B CA 1
ATOM 2006 C C . ARG B 1 72 ? 4.887 -1.299 -8.984 1 93.38 72 ARG B C 1
ATOM 2008 O O . ARG B 1 72 ? 5.172 -1.729 -10.102 1 93.38 72 ARG B O 1
ATOM 2015 N N . ASP B 1 73 ? 5.723 -0.841 -8.141 1 93.88 73 ASP B N 1
ATOM 2016 C CA . ASP B 1 73 ? 7.145 -0.921 -8.461 1 93.88 73 ASP B CA 1
ATOM 2017 C C . ASP B 1 73 ? 7.574 -2.367 -8.688 1 93.88 73 ASP B C 1
ATOM 2019 O O . ASP B 1 73 ? 8.32 -2.658 -9.625 1 93.88 73 ASP B O 1
ATOM 2023 N N . LEU B 1 74 ? 7.137 -3.264 -7.852 1 93.75 74 LEU B N 1
ATOM 2024 C CA . LEU B 1 74 ? 7.438 -4.684 -8 1 93.75 74 LEU B CA 1
ATOM 2025 C C . LEU B 1 74 ? 6.973 -5.195 -9.367 1 93.75 74 LEU B C 1
ATOM 2027 O O . LEU B 1 74 ? 7.727 -5.871 -10.07 1 93.75 74 LEU B O 1
ATOM 2031 N N . LEU B 1 75 ? 5.805 -4.852 -9.719 1 93.44 75 LEU B N 1
ATOM 2032 C CA . LEU B 1 75 ? 5.238 -5.273 -10.992 1 93.44 75 LEU B CA 1
ATOM 2033 C C . LEU B 1 75 ? 6.07 -4.754 -12.156 1 93.44 75 LEU B C 1
ATOM 2035 O O . LEU B 1 75 ? 6.324 -5.484 -13.117 1 93.44 75 LEU B O 1
ATOM 2039 N N . ASN B 1 76 ? 6.465 -3.566 -12.078 1 95.06 76 ASN B N 1
ATOM 2040 C CA . ASN B 1 76 ? 7.289 -2.982 -13.125 1 95.06 76 ASN B CA 1
ATOM 2041 C C . ASN B 1 76 ? 8.602 -3.738 -13.297 1 95.06 76 ASN B C 1
ATOM 2043 O O . ASN B 1 76 ? 9.039 -4.004 -14.414 1 95.06 76 ASN B O 1
ATOM 2047 N N . ILE B 1 77 ? 9.164 -4.055 -12.172 1 95.69 77 ILE B N 1
ATOM 2048 C CA . ILE B 1 77 ? 10.438 -4.766 -12.195 1 95.69 77 ILE B CA 1
ATOM 2049 C C . ILE B 1 77 ? 10.242 -6.152 -12.812 1 95.69 77 ILE B C 1
ATOM 2051 O O . ILE B 1 77 ? 11.016 -6.566 -13.68 1 95.69 77 ILE B O 1
ATOM 2055 N N . ILE B 1 78 ? 9.234 -6.812 -12.383 1 93.88 78 ILE B N 1
ATOM 2056 C CA . ILE B 1 78 ? 8.953 -8.148 -12.883 1 93.88 78 ILE B CA 1
ATOM 2057 C C . ILE B 1 78 ? 8.688 -8.094 -14.391 1 93.88 78 ILE B C 1
ATOM 2059 O O . ILE B 1 78 ? 9.148 -8.953 -15.141 1 93.88 78 ILE B O 1
ATOM 2063 N N . ASP B 1 79 ? 7.953 -7.109 -14.812 1 93.19 79 ASP B N 1
ATOM 2064 C CA . ASP B 1 79 ? 7.656 -6.93 -16.234 1 93.19 79 ASP B CA 1
ATOM 2065 C C . ASP B 1 79 ? 8.938 -6.727 -17.031 1 93.19 79 ASP B C 1
ATOM 2067 O O . ASP B 1 79 ? 9.094 -7.297 -18.109 1 93.19 79 ASP B O 1
ATOM 2071 N N . GLU B 1 80 ? 9.789 -5.93 -16.531 1 96.06 80 GLU B N 1
ATOM 2072 C CA . GLU B 1 80 ? 11.062 -5.676 -17.203 1 96.06 80 GLU B CA 1
ATOM 2073 C C . GLU B 1 80 ? 11.891 -6.953 -17.312 1 96.06 80 GLU B C 1
ATOM 2075 O O . GLU B 1 80 ? 12.469 -7.23 -18.375 1 96.06 80 GLU B O 1
ATOM 2080 N N . LEU B 1 81 ? 11.922 -7.723 -16.281 1 96 81 LEU B N 1
ATOM 2081 C CA . LEU B 1 81 ? 12.656 -8.984 -16.266 1 96 81 LEU B CA 1
ATOM 2082 C C . LEU B 1 81 ? 12.031 -9.984 -17.234 1 96 81 LEU B C 1
ATOM 2084 O O . LEU B 1 81 ? 12.75 -10.641 -18 1 96 81 LEU B O 1
ATOM 2088 N N . ALA B 1 82 ? 10.734 -10.055 -17.219 1 92.56 82 ALA B N 1
ATOM 2089 C CA . ALA B 1 82 ? 10.008 -10.969 -18.094 1 92.56 82 ALA B CA 1
ATOM 2090 C C . ALA B 1 82 ? 10.25 -10.625 -19.562 1 92.56 82 ALA B C 1
ATOM 2092 O O . ALA B 1 82 ? 10.398 -11.523 -20.391 1 92.56 82 ALA B O 1
ATOM 2093 N N . ALA B 1 83 ? 10.258 -9.391 -19.844 1 94.5 83 ALA B N 1
ATOM 2094 C CA . ALA B 1 83 ? 10.492 -8.922 -21.203 1 94.5 83 ALA B CA 1
ATOM 2095 C C . ALA B 1 83 ? 11.859 -9.383 -21.719 1 94.5 83 ALA B C 1
ATOM 2097 O O . ALA B 1 83 ? 12.047 -9.57 -22.922 1 94.5 83 ALA B O 1
ATOM 2098 N N . LYS B 1 84 ? 12.758 -9.656 -20.828 1 96 84 LYS B N 1
ATOM 2099 C CA . LYS B 1 84 ? 14.109 -10.102 -21.172 1 96 84 LYS B CA 1
ATOM 2100 C C . LYS B 1 84 ? 14.211 -11.625 -21.109 1 96 84 LYS B C 1
ATOM 2102 O O . LYS B 1 84 ? 15.281 -12.188 -21.328 1 96 84 LYS B O 1
ATOM 2107 N N . GLY B 1 85 ? 13.07 -12.203 -20.734 1 94.12 85 GLY B N 1
ATOM 2108 C CA . GLY B 1 85 ? 13.109 -13.648 -20.562 1 94.12 85 GLY B CA 1
ATOM 2109 C C . GLY B 1 85 ? 13.828 -14.086 -19.312 1 94.12 85 GLY B C 1
ATOM 2110 O O . GLY B 1 85 ? 14.406 -15.172 -19.266 1 94.12 85 GLY B O 1
ATOM 2111 N N . VAL B 1 86 ? 13.898 -13.234 -18.297 1 95 86 VAL B N 1
ATOM 2112 C CA . VAL B 1 86 ? 14.562 -13.508 -17.031 1 95 86 VAL B CA 1
ATOM 2113 C C . VAL B 1 86 ? 13.539 -13.93 -15.984 1 95 86 VAL B C 1
ATOM 2115 O O . VAL B 1 86 ? 12.484 -13.297 -15.859 1 95 86 VAL B O 1
ATOM 2118 N N . GLU B 1 87 ? 13.812 -14.945 -15.242 1 91.19 87 GLU B N 1
ATOM 2119 C CA . GLU B 1 87 ? 12.938 -15.398 -14.164 1 91.19 87 GLU B CA 1
ATOM 2120 C C . GLU B 1 87 ? 13.227 -14.648 -12.867 1 91.19 87 GLU B C 1
ATOM 2122 O O . GLU B 1 87 ? 14.375 -14.289 -12.586 1 91.19 87 GLU B O 1
ATOM 2127 N N . PHE B 1 88 ? 12.164 -14.438 -12.156 1 92.69 88 PHE B N 1
ATOM 2128 C CA . PHE B 1 88 ? 12.273 -13.75 -10.875 1 92.69 88 PHE B CA 1
ATOM 2129 C C . PHE B 1 88 ? 12.023 -14.719 -9.727 1 92.69 88 PHE B C 1
ATOM 2131 O O . PHE B 1 88 ? 11.047 -15.469 -9.742 1 92.69 88 PHE B O 1
ATOM 2138 N N . LYS B 1 89 ? 12.898 -14.664 -8.727 1 89.88 89 LYS B N 1
ATOM 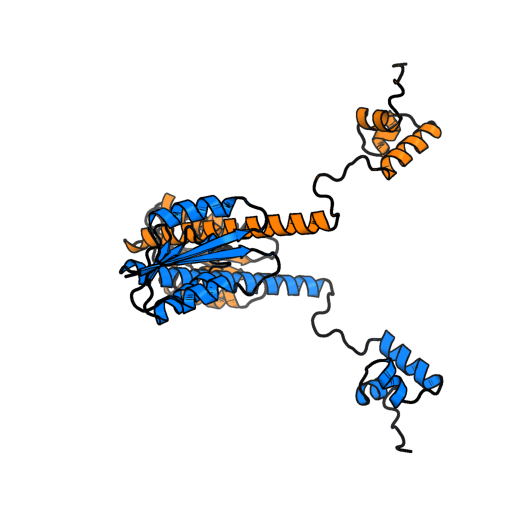2139 C CA . LYS B 1 89 ? 12.766 -15.539 -7.562 1 89.88 89 LYS B CA 1
ATOM 2140 C C . LYS B 1 89 ? 13.07 -14.773 -6.273 1 89.88 89 LYS B C 1
ATOM 2142 O O . LYS B 1 89 ? 13.938 -13.898 -6.254 1 89.88 89 LYS B O 1
ATOM 2147 N N . VAL B 1 90 ? 12.359 -15.203 -5.262 1 89.56 90 VAL B N 1
ATOM 2148 C CA . VAL B 1 90 ? 12.578 -14.688 -3.916 1 89.56 90 VAL B CA 1
ATOM 2149 C C . VAL B 1 90 ? 12.961 -15.828 -2.982 1 89.56 90 VAL B C 1
ATOM 2151 O O . VAL B 1 90 ? 12.32 -16.875 -2.979 1 89.56 90 VAL B O 1
ATOM 2154 N N . LEU B 1 91 ? 13.938 -15.711 -2.244 1 86.38 91 LEU B N 1
ATOM 2155 C CA . LEU B 1 91 ? 14.438 -16.781 -1.384 1 86.38 91 LEU B CA 1
ATOM 2156 C C . LEU B 1 91 ? 13.453 -17.062 -0.251 1 86.38 91 LEU B C 1
ATOM 2158 O O . LEU B 1 91 ? 13.109 -18.219 0.001 1 86.38 91 LEU B O 1
ATOM 2162 N N . ASP B 1 92 ? 13.039 -16.094 0.672 1 72.19 92 ASP B N 1
ATOM 2163 C CA . ASP B 1 92 ? 12.273 -16.297 1.898 1 72.19 92 ASP B CA 1
ATOM 2164 C C . ASP B 1 92 ? 10.781 -16.391 1.602 1 72.19 92 ASP B C 1
ATOM 2166 O O . ASP B 1 92 ? 9.977 -16.656 2.5 1 72.19 92 ASP B O 1
ATOM 2170 N N . GLN B 1 93 ? 10.336 -16.078 0.405 1 63.38 93 GLN B N 1
ATOM 2171 C CA . GLN B 1 93 ? 8.914 -16.141 0.117 1 63.38 93 GLN B CA 1
ATOM 2172 C C . GLN B 1 93 ? 8.648 -16.875 -1.198 1 63.38 93 GLN B C 1
ATOM 2174 O O . GLN B 1 93 ? 9.461 -16.812 -2.123 1 63.38 93 GLN B O 1
ATOM 2179 N N . SER B 1 94 ? 8.07 -18.016 -1.148 1 56.69 94 SER B N 1
ATOM 2180 C CA . SER B 1 94 ? 7.809 -18.859 -2.316 1 56.69 94 SER B CA 1
ATOM 2181 C C . SER B 1 94 ? 7.125 -18.062 -3.422 1 56.69 94 SER B C 1
ATOM 2183 O O . SER B 1 94 ? 5.992 -18.359 -3.803 1 56.69 94 SER B O 1
ATOM 2185 N N . VAL B 1 95 ? 7.387 -16.812 -3.635 1 56.25 95 VAL B N 1
ATOM 2186 C CA . VAL B 1 95 ? 6.82 -16.266 -4.863 1 56.25 95 VAL B CA 1
ATOM 2187 C C . VAL B 1 95 ? 7.68 -16.688 -6.055 1 56.25 95 VAL B C 1
ATOM 2189 O O . VAL B 1 95 ? 8.852 -16.328 -6.141 1 56.25 95 VAL B O 1
ATOM 2192 N N . ASP B 1 96 ? 7.391 -17.891 -6.582 1 55.09 96 ASP B N 1
ATOM 2193 C CA . ASP B 1 96 ? 8.008 -18.359 -7.82 1 55.09 96 ASP B CA 1
ATOM 2194 C C . ASP B 1 96 ? 7.121 -18.062 -9.023 1 55.09 96 ASP B C 1
ATOM 2196 O O . ASP B 1 96 ? 6 -18.562 -9.125 1 55.09 96 ASP B O 1
ATOM 2200 N N . THR B 1 97 ? 7.508 -17.062 -9.906 1 54.25 97 THR B N 1
ATOM 2201 C CA . THR B 1 97 ? 6.691 -16.641 -11.031 1 54.25 97 THR B CA 1
ATOM 2202 C C . THR B 1 97 ? 6.832 -17.609 -12.203 1 54.25 97 THR B C 1
ATOM 2204 O O . THR B 1 97 ? 6.301 -17.359 -13.289 1 54.25 97 THR B O 1
ATOM 2207 N N . THR B 1 98 ? 7.633 -18.625 -12.281 1 52.59 98 THR B N 1
ATOM 2208 C CA . THR B 1 98 ? 7.938 -19.422 -13.469 1 52.59 98 THR B CA 1
ATOM 2209 C C . THR B 1 98 ? 6.859 -20.469 -13.711 1 52.59 98 THR B C 1
ATOM 2211 O O . THR B 1 98 ? 6.797 -21.062 -14.797 1 52.59 98 THR B O 1
ATOM 2214 N N . SER B 1 99 ? 6.023 -20.766 -12.688 1 56.97 99 SER B N 1
ATOM 2215 C CA . SER B 1 99 ? 5.066 -21.844 -12.922 1 56.97 99 SER B CA 1
ATOM 2216 C C . SER B 1 99 ? 3.672 -21.297 -13.195 1 56.97 99 SER B C 1
ATOM 2218 O O . SER B 1 99 ? 3.465 -20.094 -13.195 1 56.97 99 SER B O 1
ATOM 2220 N N . SER B 1 100 ? 2.762 -22.172 -13.992 1 62.47 100 SER B N 1
ATOM 2221 C CA . SER B 1 100 ? 1.347 -21.828 -14.07 1 62.47 100 SER B CA 1
ATOM 2222 C C . SER B 1 100 ? 0.924 -20.969 -12.883 1 62.47 100 SER B C 1
ATOM 2224 O O . SER B 1 100 ? 0.093 -20.062 -13.023 1 62.47 100 SER B O 1
ATOM 2226 N N . THR B 1 101 ? 1.786 -21.016 -12.055 1 74.19 101 THR B N 1
ATOM 2227 C CA . THR B 1 101 ? 1.571 -20.266 -10.82 1 74.19 101 THR B CA 1
ATOM 2228 C C . THR B 1 101 ? 2.111 -18.844 -10.945 1 74.19 101 THR B C 1
ATOM 2230 O O . THR B 1 101 ? 1.607 -17.922 -10.305 1 74.19 101 THR B O 1
ATOM 2233 N N . GLY B 1 102 ? 2.932 -18.641 -12.062 1 75.12 102 GLY B N 1
ATOM 2234 C CA . GLY B 1 102 ? 3.545 -17.328 -12.266 1 75.12 102 GLY B CA 1
ATOM 2235 C C . GLY B 1 102 ? 2.592 -16.312 -12.852 1 75.12 102 GLY B C 1
ATOM 2236 O O . GLY B 1 102 ? 2.523 -15.172 -12.383 1 75.12 102 GLY B O 1
ATOM 2237 N N . LYS B 1 103 ? 1.811 -16.766 -13.805 1 81.19 103 LYS B N 1
ATOM 2238 C CA . LYS B 1 103 ? 0.857 -15.867 -14.445 1 81.19 103 LYS B CA 1
ATOM 2239 C C . LYS B 1 103 ? -0.218 -15.414 -13.461 1 81.19 103 LYS B C 1
ATOM 2241 O O . LYS B 1 103 ? -0.602 -14.242 -13.445 1 81.19 103 LYS B O 1
ATOM 2246 N N . LEU B 1 104 ? -0.668 -16.344 -12.695 1 81.44 104 LEU B N 1
ATOM 2247 C CA . LEU B 1 104 ? -1.675 -16.016 -11.688 1 81.44 104 LEU B CA 1
ATOM 2248 C C . LEU B 1 104 ? -1.118 -15.039 -10.656 1 81.44 104 LEU B C 1
ATOM 2250 O O . LEU B 1 104 ? -1.801 -14.086 -10.258 1 81.44 104 LEU B O 1
ATOM 2254 N N . THR B 1 105 ? 0.079 -15.273 -10.289 1 83.5 105 THR B N 1
ATOM 2255 C CA . THR B 1 105 ? 0.732 -14.391 -9.336 1 83.5 105 THR B CA 1
ATOM 2256 C C . THR B 1 105 ? 0.794 -12.961 -9.875 1 83.5 105 THR B C 1
ATOM 2258 O O . THR B 1 105 ? 0.447 -12.008 -9.172 1 83.5 105 THR B O 1
ATOM 2261 N N . LEU B 1 106 ? 1.146 -12.812 -11.094 1 85.19 106 LEU B N 1
ATOM 2262 C CA . LEU B 1 106 ? 1.256 -11.492 -11.711 1 85.19 106 LEU B CA 1
ATOM 2263 C C . LEU B 1 106 ? -0.11 -10.82 -11.812 1 85.19 106 LEU B C 1
ATOM 2265 O O . LEU B 1 106 ? -0.226 -9.609 -11.617 1 85.19 106 LEU B O 1
ATOM 2269 N N . GLN B 1 107 ? -1.047 -11.562 -12.102 1 85.81 107 GLN B N 1
ATOM 2270 C CA . GLN B 1 107 ? -2.4 -11.031 -12.195 1 85.81 107 GLN B CA 1
ATOM 2271 C C . GLN B 1 107 ? -2.889 -10.516 -10.844 1 85.81 107 GLN B C 1
ATOM 2273 O O . GLN B 1 107 ? -3.504 -9.445 -10.766 1 85.81 107 GLN B O 1
ATOM 2278 N N . ILE B 1 108 ? -2.607 -11.266 -9.859 1 86.44 108 ILE B N 1
ATOM 2279 C CA . ILE B 1 108 ? -3.018 -10.852 -8.523 1 86.44 108 ILE B CA 1
ATOM 2280 C C . ILE B 1 108 ? -2.266 -9.586 -8.117 1 86.44 108 ILE B C 1
ATOM 2282 O O . ILE B 1 108 ? -2.865 -8.641 -7.609 1 86.44 108 ILE B O 1
ATOM 2286 N N . LEU B 1 109 ? -1.021 -9.578 -8.359 1 89.38 109 LEU B N 1
ATOM 2287 C CA . LEU B 1 109 ? -0.219 -8.398 -8.047 1 89.38 109 LEU B CA 1
ATOM 2288 C C . LEU B 1 109 ? -0.742 -7.176 -8.789 1 89.38 109 LEU B C 1
ATOM 2290 O O . LEU B 1 109 ? -0.807 -6.082 -8.219 1 89.38 109 LEU B O 1
ATOM 2294 N N . ALA B 1 110 ? -1.071 -7.387 -10.016 1 90.62 110 ALA B N 1
ATOM 2295 C CA . ALA B 1 110 ? -1.603 -6.289 -10.812 1 90.62 110 ALA B CA 1
ATOM 2296 C C . ALA B 1 110 ? -2.914 -5.766 -10.234 1 90.62 110 ALA B C 1
ATOM 2298 O O . ALA B 1 110 ? -3.133 -4.555 -10.164 1 90.62 110 ALA B O 1
ATOM 2299 N N . SER B 1 111 ? -3.693 -6.633 -9.859 1 89.19 111 SER B N 1
ATOM 2300 C CA . SER B 1 111 ? -4.965 -6.258 -9.25 1 89.19 111 SER B CA 1
ATOM 2301 C C . SER B 1 111 ? -4.746 -5.504 -7.941 1 89.19 111 SER B C 1
ATOM 2303 O O . SER B 1 111 ? -5.434 -4.516 -7.668 1 89.19 111 SER B O 1
ATOM 2305 N N . VAL B 1 112 ? -3.846 -5.969 -7.156 1 91.06 112 VAL B N 1
ATOM 2306 C CA . VAL B 1 112 ? -3.531 -5.32 -5.887 1 91.06 112 VAL B CA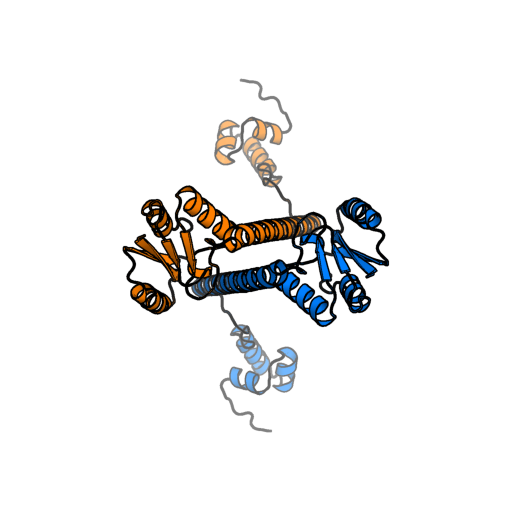 1
ATOM 2307 C C . VAL B 1 112 ? -2.982 -3.92 -6.141 1 91.06 112 VAL B C 1
ATOM 2309 O O . VAL B 1 112 ? -3.385 -2.959 -5.48 1 91.06 112 VAL B O 1
ATOM 2312 N N . ALA B 1 113 ? -2.092 -3.83 -7.062 1 92.75 113 ALA B N 1
ATOM 2313 C CA . ALA B 1 113 ? -1.523 -2.527 -7.398 1 92.75 113 ALA B CA 1
ATOM 2314 C C . ALA B 1 113 ? -2.613 -1.544 -7.816 1 92.75 113 ALA B C 1
ATOM 2316 O O . ALA B 1 113 ? -2.594 -0.378 -7.414 1 92.75 113 ALA B O 1
ATOM 2317 N N . GLU B 1 114 ? -3.475 -1.987 -8.586 1 91.56 114 GLU B N 1
ATOM 2318 C CA . GLU B 1 114 ? -4.574 -1.147 -9.047 1 91.56 114 GLU B CA 1
ATOM 2319 C C . GLU B 1 114 ? -5.461 -0.708 -7.883 1 91.56 114 GLU B C 1
ATOM 2321 O O . GLU B 1 114 ? -5.82 0.465 -7.781 1 91.56 114 GLU B O 1
ATOM 2326 N N . PHE B 1 115 ? -5.73 -1.68 -7.098 1 88.38 115 PHE B N 1
ATOM 2327 C CA . PHE B 1 115 ? -6.559 -1.438 -5.926 1 88.38 115 PHE B CA 1
ATOM 2328 C C . PHE B 1 115 ? -5.898 -0.43 -4.992 1 88.38 115 PHE B C 1
ATOM 2330 O O . PHE B 1 115 ? -6.547 0.499 -4.508 1 88.38 115 PHE B O 1
ATOM 2337 N N . GLU B 1 116 ? -4.711 -0.542 -4.754 1 92 116 GLU B N 1
ATOM 2338 C CA . GLU B 1 116 ? -3.971 0.391 -3.908 1 92 116 GLU B CA 1
ATOM 2339 C C . GLU B 1 116 ? -3.961 1.792 -4.512 1 92 116 GLU B C 1
ATOM 2341 O O . GLU B 1 116 ? -4.102 2.785 -3.795 1 92 116 GLU B O 1
ATOM 2346 N N . ASN B 1 117 ? -3.766 1.862 -5.754 1 92.81 117 ASN B N 1
ATOM 2347 C CA . ASN B 1 117 ? -3.777 3.145 -6.453 1 92.81 117 ASN B CA 1
ATOM 2348 C C . ASN B 1 117 ? -5.125 3.848 -6.312 1 92.81 117 ASN B C 1
ATOM 2350 O O . ASN B 1 117 ? -5.176 5.055 -6.078 1 92.81 117 ASN B O 1
ATOM 2354 N N . ASN B 1 118 ? -6.145 3.133 -6.461 1 89.38 118 ASN B N 1
ATOM 2355 C CA . ASN B 1 118 ? -7.484 3.693 -6.336 1 89.38 118 ASN B CA 1
ATOM 2356 C C . ASN B 1 118 ? -7.742 4.234 -4.934 1 89.38 118 ASN B C 1
ATOM 2358 O O . ASN B 1 118 ? -8.305 5.316 -4.773 1 89.38 118 ASN B O 1
ATOM 2362 N N . ILE B 1 119 ? -7.309 3.432 -3.977 1 86.56 119 ILE B N 1
ATOM 2363 C CA . ILE B 1 119 ? -7.484 3.855 -2.592 1 86.56 119 ILE B CA 1
ATOM 2364 C C . ILE B 1 119 ? -6.707 5.148 -2.346 1 86.56 119 ILE B C 1
ATOM 2366 O O . ILE B 1 119 ? -7.219 6.078 -1.717 1 86.56 119 ILE B O 1
ATOM 2370 N N . ARG B 1 120 ? -5.547 5.207 -2.779 1 89.69 120 ARG B N 1
ATOM 2371 C CA . ARG B 1 120 ? -4.715 6.395 -2.611 1 89.69 120 ARG B CA 1
ATOM 2372 C C . ARG B 1 120 ? -5.359 7.613 -3.264 1 89.69 120 ARG B C 1
ATOM 2374 O O . ARG B 1 120 ? -5.387 8.695 -2.676 1 89.69 120 ARG B O 1
ATOM 2381 N N . LYS B 1 121 ? -5.836 7.445 -4.453 1 89.56 121 LYS B N 1
ATOM 2382 C CA . LYS B 1 121 ? -6.488 8.531 -5.172 1 89.56 121 LYS B CA 1
ATOM 2383 C C . LYS B 1 121 ? -7.719 9.031 -4.422 1 89.56 121 LYS B C 1
ATOM 2385 O O . LYS B 1 121 ? -7.969 10.234 -4.359 1 89.56 121 LYS B O 1
ATOM 2390 N N . GLU B 1 122 ? -8.406 8.133 -3.908 1 83.75 122 GLU B N 1
ATOM 2391 C CA . GLU B 1 122 ? -9.602 8.492 -3.156 1 83.75 122 GLU B CA 1
ATOM 2392 C C . GLU B 1 122 ? -9.242 9.273 -1.896 1 83.75 122 GLU B C 1
ATOM 2394 O O . GLU B 1 122 ? -9.875 10.289 -1.586 1 83.75 122 GLU B O 1
ATOM 2399 N N . ARG B 1 123 ? -8.273 8.836 -1.207 1 83.25 123 ARG B N 1
ATOM 2400 C CA . ARG B 1 123 ? -7.824 9.523 0.002 1 83.25 123 ARG B CA 1
ATOM 2401 C C . ARG B 1 123 ? -7.32 10.922 -0.317 1 83.25 123 ARG B C 1
ATOM 2403 O O . ARG B 1 123 ? -7.559 11.859 0.444 1 83.25 123 ARG B O 1
ATOM 2410 N N . GLN B 1 124 ? -6.613 11.016 -1.32 1 88.06 124 GLN B N 1
ATOM 2411 C CA . GLN B 1 124 ? -6.102 12.312 -1.759 1 88.06 124 GLN B CA 1
ATOM 2412 C C . GLN B 1 124 ? -7.246 13.266 -2.092 1 88.06 124 GLN B C 1
ATOM 2414 O O . GLN B 1 124 ? -7.223 14.43 -1.695 1 88.06 124 GLN B O 1
ATOM 2419 N N . ALA B 1 125 ? -8.164 12.727 -2.82 1 84.69 125 ALA B N 1
ATOM 2420 C CA . ALA B 1 125 ? -9.32 13.539 -3.182 1 84.69 125 ALA B CA 1
ATOM 2421 C C . ALA B 1 125 ? -10.07 14 -1.938 1 84.69 125 ALA B C 1
ATOM 2423 O O . ALA B 1 125 ? -10.5 15.156 -1.857 1 84.69 125 ALA B O 1
ATOM 2424 N N . ASP B 1 126 ? -10.195 13.172 -0.979 1 79.31 126 ASP B N 1
ATOM 2425 C CA . ASP B 1 126 ? -10.844 13.508 0.286 1 79.31 126 ASP B CA 1
ATOM 2426 C C . ASP B 1 126 ? -10.047 14.578 1.036 1 79.31 126 ASP B C 1
ATOM 2428 O O . ASP B 1 126 ? -10.625 15.5 1.611 1 79.31 126 ASP B O 1
ATOM 2432 N N . GLY B 1 127 ? -8.844 14.359 0.995 1 81.06 127 GLY B N 1
ATOM 2433 C CA . GLY B 1 127 ? -7.98 15.336 1.636 1 81.06 127 GLY B CA 1
ATOM 2434 C C . GLY B 1 127 ? -8.07 16.719 1.008 1 81.06 127 GLY B C 1
ATOM 2435 O O . GLY B 1 127 ? -8.086 17.719 1.714 1 81.06 127 GLY B O 1
ATOM 2436 N N . ILE B 1 128 ? -8.188 16.688 -0.188 1 84.12 128 ILE B N 1
ATOM 2437 C CA . ILE B 1 128 ? -8.305 17.938 -0.926 1 84.12 128 ILE B CA 1
ATOM 2438 C C . ILE B 1 128 ? -9.633 18.609 -0.586 1 84.12 128 ILE B C 1
ATOM 2440 O O . ILE B 1 128 ? -9.672 19.812 -0.322 1 84.12 128 ILE B O 1
ATOM 2444 N N . LYS B 1 129 ? -10.578 17.875 -0.554 1 82.38 129 LYS B N 1
ATOM 2445 C CA . LYS B 1 129 ? -11.898 18.406 -0.22 1 82.38 129 LYS B CA 1
ATOM 2446 C C . LYS B 1 129 ? -11.906 19 1.184 1 82.38 129 LYS B C 1
ATOM 2448 O O . LYS B 1 129 ? -12.461 20.078 1.398 1 82.38 129 LYS B O 1
ATOM 2453 N N . VAL B 1 130 ? -11.344 18.281 2.043 1 82 130 VAL B N 1
ATOM 2454 C CA . VAL B 1 130 ? -11.273 18.75 3.424 1 82 130 VAL B CA 1
ATOM 2455 C C . VAL B 1 130 ? -10.453 20.031 3.496 1 82 130 VAL B C 1
ATOM 2457 O O . VAL B 1 130 ? -10.82 20.984 4.191 1 82 130 VAL B O 1
ATOM 2460 N N . ALA B 1 131 ? -9.438 20.016 2.799 1 83.81 131 ALA B N 1
ATOM 2461 C CA . ALA B 1 131 ? -8.578 21.188 2.771 1 83.81 131 ALA B CA 1
ATOM 2462 C C . ALA B 1 131 ? -9.305 22.375 2.148 1 83.81 131 ALA B C 1
ATOM 2464 O O . ALA B 1 131 ? -9.219 23.5 2.652 1 83.81 131 ALA B O 1
ATOM 2465 N N . GLN B 1 132 ? -9.969 22.094 1.161 1 85 132 GLN B N 1
ATOM 2466 C CA . GLN B 1 132 ? -10.75 23.141 0.512 1 85 132 GLN B CA 1
ATOM 2467 C C . GLN B 1 132 ? -11.844 23.672 1.44 1 85 132 GLN B C 1
ATOM 2469 O O . GLN B 1 132 ? -12.078 24.875 1.503 1 85 132 GLN B O 1
ATOM 2474 N N . ALA B 1 133 ? -12.398 22.828 2.145 1 85 133 ALA B N 1
ATOM 2475 C CA . ALA B 1 133 ? -13.43 23.219 3.104 1 85 133 ALA B CA 1
ATOM 2476 C C . ALA B 1 133 ? -12.836 24.078 4.215 1 85 133 ALA B C 1
ATOM 2478 O O . ALA B 1 133 ? -13.539 24.922 4.801 1 85 133 ALA B O 1
ATOM 2479 N N . LYS B 1 134 ? -11.555 23.891 4.367 1 87.38 134 LYS B N 1
ATOM 2480 C CA . LYS B 1 134 ? -10.867 24.672 5.383 1 87.38 134 LYS B CA 1
ATOM 2481 C C . LYS B 1 134 ? -10.266 25.938 4.777 1 87.38 134 LYS B C 1
ATOM 2483 O O . LYS B 1 134 ? -9.57 26.703 5.465 1 87.38 134 LYS B O 1
ATOM 2488 N N . GLY B 1 135 ? -10.523 26.062 3.535 1 83.5 135 GLY B N 1
ATOM 2489 C CA . GLY B 1 135 ? -10.156 27.312 2.889 1 83.5 135 GLY B CA 1
ATOM 2490 C C . GLY B 1 135 ? -8.789 27.25 2.229 1 83.5 135 GLY B C 1
ATOM 2491 O O . GLY B 1 135 ? -8.25 28.281 1.814 1 83.5 135 GLY B O 1
ATOM 2492 N N . VAL B 1 136 ? -8.297 26.109 2.338 1 79.06 136 VAL B N 1
ATOM 2493 C CA . VAL B 1 136 ? -7 25.984 1.682 1 79.06 136 VAL B CA 1
ATOM 2494 C C . VAL B 1 136 ? -7.168 26.109 0.17 1 79.06 136 VAL B C 1
ATOM 2496 O O . VAL B 1 136 ? -8.047 25.469 -0.419 1 79.06 136 VAL B O 1
ATOM 2499 N N . GLN B 1 137 ? -6.551 27.078 -0.431 1 73.69 137 GLN B N 1
ATOM 2500 C CA . GLN B 1 137 ? -6.641 27.281 -1.871 1 73.69 137 GLN B CA 1
ATOM 2501 C C . GLN B 1 137 ? -5.652 26.391 -2.621 1 73.69 137 GLN B C 1
ATOM 2503 O O . GLN B 1 137 ? -4.488 26.281 -2.23 1 73.69 137 GLN B O 1
ATOM 2508 N N . PHE B 1 138 ? -6.285 25.516 -3.393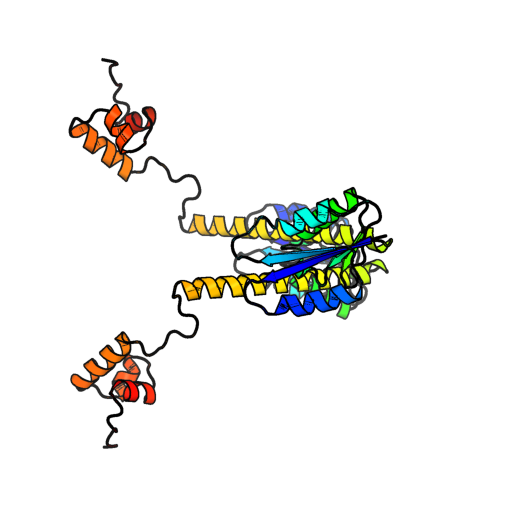 1 73.62 138 PHE B N 1
ATOM 2509 C CA . PHE B 1 138 ? -5.457 24.672 -4.246 1 73.62 138 PHE B CA 1
ATOM 2510 C C . PHE B 1 138 ? -5.238 25.328 -5.605 1 73.62 138 PHE B C 1
ATOM 2512 O O . PHE B 1 138 ? -6.043 26.156 -6.043 1 73.62 138 PHE B O 1
ATOM 2519 N N . GLY B 1 139 ? -4.191 25 -6.215 1 64.81 139 GLY B N 1
ATOM 2520 C CA . GLY B 1 139 ? -3.855 25.609 -7.492 1 64.81 139 GLY B CA 1
ATOM 2521 C C . GLY B 1 139 ? -2.746 26.641 -7.387 1 64.81 139 GLY B C 1
ATOM 2522 O O . GLY B 1 139 ? -2.15 26.812 -6.32 1 64.81 139 GLY B O 1
ATOM 2523 N N . ARG B 1 140 ? -2.309 27.078 -8.469 1 63.25 140 ARG B N 1
ATOM 2524 C CA . ARG B 1 140 ? -1.218 28.047 -8.562 1 63.25 140 ARG B CA 1
ATOM 2525 C C . ARG B 1 140 ? -1.536 29.297 -7.762 1 63.25 140 ARG B C 1
ATOM 2527 O O . ARG B 1 140 ? -2.637 29.844 -7.867 1 63.25 140 ARG B O 1
ATOM 2534 N N . HIS B 1 141 ? -0.891 29.438 -6.648 1 62.91 141 HIS B N 1
ATOM 2535 C CA . HIS B 1 141 ? -1.029 30.719 -5.949 1 62.91 141 HIS B CA 1
ATOM 2536 C C . HIS B 1 141 ? -1.11 31.875 -6.938 1 62.91 141 HIS B C 1
ATOM 2538 O O . HIS B 1 141 ? -0.322 31.953 -7.883 1 62.91 141 HIS B O 1
ATOM 2544 N N . PRO B 1 142 ? -2.211 32.562 -6.844 1 61.53 142 PRO B N 1
ATOM 2545 C CA . PRO B 1 142 ? -2.223 33.688 -7.766 1 61.53 142 PRO B CA 1
ATOM 2546 C C . PRO B 1 142 ? -0.976 34.562 -7.637 1 61.53 142 PRO B C 1
ATOM 2548 O O . PRO B 1 142 ? -0.509 34.812 -6.527 1 61.53 142 PRO B O 1
ATOM 2551 N N . LYS B 1 143 ? -0.172 34.562 -8.68 1 66.38 143 LYS B N 1
ATOM 2552 C CA . LYS B 1 143 ? 0.953 35.5 -8.672 1 66.38 143 LYS B CA 1
ATOM 2553 C C . LYS B 1 143 ? 0.498 36.906 -8.305 1 66.38 143 LYS B C 1
ATOM 2555 O O . LYS B 1 143 ? 1.243 37.656 -7.676 1 66.38 143 LYS B O 1
ATOM 2560 N N . MET B 1 144 ? -0.736 37.156 -8.688 1 72.44 144 MET B N 1
ATOM 2561 C CA . MET B 1 144 ? -1.229 38.5 -8.445 1 72.44 144 MET B CA 1
ATOM 2562 C C . MET B 1 144 ? -2.082 38.562 -7.18 1 72.44 144 MET B C 1
ATOM 2564 O O . MET B 1 144 ? -3.289 38.312 -7.23 1 72.44 144 MET B O 1
ATOM 2568 N N . THR B 1 145 ? -1.493 38.594 -6.172 1 77.31 145 THR B N 1
ATOM 2569 C CA . THR B 1 145 ? -2.168 38.75 -4.887 1 77.31 145 THR B CA 1
ATOM 2570 C C . THR B 1 145 ? -2.553 40.219 -4.652 1 77.31 145 THR B C 1
ATOM 2572 O O . THR B 1 145 ? -2.082 41.094 -5.363 1 77.31 145 THR B O 1
ATOM 2575 N N . GLU B 1 146 ? -3.506 40.281 -3.732 1 79.31 146 GLU B N 1
ATOM 2576 C CA . GLU B 1 146 ? -3.852 41.656 -3.379 1 79.31 146 GLU B CA 1
ATOM 2577 C C . GLU B 1 146 ? -2.623 42.438 -2.918 1 79.31 146 GLU B C 1
ATOM 2579 O O . GLU B 1 146 ? -2.48 43.625 -3.229 1 79.31 146 GLU B O 1
ATOM 2584 N N . GLU B 1 147 ? -1.792 41.781 -2.283 1 81.94 147 GLU B N 1
ATOM 2585 C CA . GLU B 1 147 ? -0.563 42.406 -1.829 1 81.94 147 GLU B CA 1
ATOM 2586 C C . GLU B 1 147 ? 0.319 42.812 -3.008 1 81.94 147 GLU B C 1
ATOM 2588 O O . GLU B 1 147 ? 0.899 43.906 -3.018 1 81.94 147 GLU B O 1
ATOM 2593 N N . THR B 1 148 ? 0.335 41.938 -4 1 87.12 148 THR B N 1
ATOM 2594 C CA . THR B 1 148 ? 1.119 42.25 -5.191 1 87.12 148 THR B CA 1
ATOM 2595 C C . THR B 1 148 ? 0.493 43.406 -5.969 1 87.12 148 THR B C 1
ATOM 2597 O O . THR B 1 148 ? 1.203 44.281 -6.48 1 87.12 148 THR B O 1
ATOM 2600 N N . VAL B 1 149 ? -0.743 43.438 -6.031 1 87.5 149 VAL B N 1
ATOM 2601 C CA . VAL B 1 149 ? -1.453 44.531 -6.707 1 87.5 149 VAL B CA 1
ATOM 2602 C C . VAL B 1 149 ? -1.169 45.844 -6 1 87.5 149 VAL B C 1
ATOM 2604 O O . VAL B 1 149 ? -0.88 46.875 -6.652 1 87.5 149 VAL B O 1
ATOM 2607 N N . VAL B 1 150 ? -1.271 45.812 -4.699 1 88.12 150 VAL B N 1
ATOM 2608 C CA . VAL B 1 150 ? -0.995 47.031 -3.93 1 88.12 150 VAL B CA 1
ATOM 2609 C C . VAL B 1 150 ? 0.448 47.469 -4.16 1 88.12 150 VAL B C 1
ATOM 2611 O O . VAL B 1 150 ? 0.717 48.656 -4.355 1 88.12 150 VAL B O 1
ATOM 2614 N N . THR B 1 151 ? 1.366 46.469 -4.195 1 90.88 151 THR B N 1
ATOM 2615 C CA . THR B 1 151 ? 2.775 46.781 -4.426 1 90.88 151 THR B CA 1
ATOM 2616 C C . THR B 1 151 ? 2.975 47.406 -5.809 1 90.88 151 THR B C 1
ATOM 2618 O O . THR B 1 151 ? 3.688 48.375 -5.957 1 90.88 151 THR B O 1
ATOM 2621 N N . ILE B 1 152 ? 2.33 46.906 -6.766 1 92.88 152 ILE B N 1
ATOM 2622 C CA . ILE B 1 152 ? 2.43 47.406 -8.133 1 92.88 152 ILE B CA 1
ATOM 2623 C C . ILE B 1 152 ? 1.877 48.812 -8.211 1 92.88 152 ILE B C 1
ATOM 2625 O O . ILE B 1 152 ? 2.496 49.688 -8.812 1 92.88 152 ILE B O 1
ATOM 2629 N N . ARG B 1 153 ? 0.818 49.094 -7.578 1 91.44 153 ARG B N 1
ATOM 2630 C CA . ARG B 1 153 ? 0.191 50.406 -7.594 1 91.44 153 ARG B CA 1
ATOM 2631 C C . ARG B 1 153 ? 1.049 51.406 -6.855 1 91.44 153 ARG B C 1
ATOM 2633 O O . ARG B 1 153 ? 1.191 52.562 -7.309 1 91.44 153 ARG B O 1
ATOM 2640 N N . GLU B 1 154 ? 1.58 51 -5.801 1 92.38 154 GLU B N 1
ATOM 2641 C CA . GLU B 1 154 ? 2.447 51.875 -5.031 1 92.38 154 GLU B CA 1
ATOM 2642 C C . GLU B 1 154 ? 3.703 52.25 -5.82 1 92.38 154 GLU B C 1
ATOM 2644 O O . GLU B 1 154 ? 4.125 53.406 -5.82 1 92.38 154 GLU B O 1
ATOM 2649 N N . LEU B 1 155 ? 4.25 51.312 -6.457 1 93.38 155 LEU B N 1
ATOM 2650 C CA . LEU B 1 155 ? 5.434 51.562 -7.273 1 93.38 155 LEU B CA 1
ATOM 2651 C C . LEU B 1 155 ? 5.105 52.5 -8.445 1 93.38 155 LEU B C 1
ATOM 2653 O O . LEU B 1 155 ? 5.875 53.406 -8.758 1 93.38 155 LEU B O 1
ATOM 2657 N N . LYS B 1 156 ? 4.012 52.312 -9.008 1 92.75 156 LYS B N 1
ATOM 2658 C CA . LYS B 1 156 ? 3.594 53.156 -10.117 1 92.75 156 LYS B CA 1
ATOM 2659 C C . LYS B 1 156 ? 3.352 54.594 -9.641 1 92.75 156 LYS B C 1
ATOM 2661 O O . LYS B 1 156 ? 3.756 55.562 -10.312 1 92.75 156 LYS B O 1
ATOM 2666 N N . GLU B 1 157 ? 2.725 54.688 -8.586 1 91.81 157 GLU B N 1
ATOM 2667 C CA . GLU B 1 157 ? 2.465 56 -8.008 1 91.81 157 GLU B CA 1
ATOM 2668 C C . GLU B 1 157 ? 3.768 56.719 -7.656 1 91.81 157 GLU B C 1
ATOM 2670 O O . GLU B 1 157 ? 3.846 57.969 -7.727 1 91.81 157 GLU B O 1
ATOM 2675 N N . ALA B 1 158 ? 4.734 56 -7.391 1 92.75 158 ALA B N 1
ATOM 2676 C CA . ALA B 1 158 ? 6.043 56.562 -7.039 1 92.75 158 ALA B CA 1
ATOM 2677 C C . ALA B 1 158 ? 6.855 56.875 -8.289 1 92.75 158 ALA B C 1
ATOM 2679 O O . ALA B 1 158 ? 7.996 57.344 -8.188 1 92.75 158 ALA B O 1
ATOM 2680 N N . GLY B 1 159 ? 6.273 56.469 -9.484 1 92 159 GLY B N 1
ATOM 2681 C CA . GLY B 1 159 ? 6.898 56.906 -10.734 1 92 159 GLY B CA 1
ATOM 2682 C C . GLY B 1 159 ? 7.77 55.812 -11.352 1 92 159 GLY B C 1
ATOM 2683 O O . GLY B 1 159 ? 8.5 56.062 -12.312 1 92 159 GLY B O 1
ATOM 2684 N N . VAL B 1 160 ? 7.684 54.688 -10.789 1 93.19 160 VAL B N 1
ATOM 2685 C CA . VAL B 1 160 ? 8.469 53.594 -11.32 1 93.19 160 VAL B CA 1
ATOM 2686 C C . VAL B 1 160 ? 7.871 53.125 -12.648 1 93.19 160 VAL B C 1
ATOM 2688 O O . VAL B 1 160 ? 6.648 53.031 -12.789 1 93.19 160 VAL B O 1
ATOM 2691 N N . THR B 1 161 ? 8.742 52.812 -13.539 1 92.38 161 THR B N 1
ATOM 2692 C CA . THR B 1 161 ? 8.273 52.406 -14.867 1 92.38 161 THR B CA 1
ATOM 2693 C C . THR B 1 161 ? 7.711 51 -14.836 1 92.38 161 THR B C 1
ATOM 2695 O O . THR B 1 161 ? 8.047 50.188 -13.945 1 92.38 161 THR B O 1
ATOM 2698 N N . VAL B 1 162 ? 6.844 50.75 -15.812 1 93.25 162 VAL B N 1
ATOM 2699 C CA . VAL B 1 162 ? 6.238 49.406 -15.922 1 93.25 162 VAL B CA 1
ATOM 2700 C C . VAL B 1 162 ? 7.328 48.375 -16.094 1 93.25 162 VAL B C 1
ATOM 2702 O O . VAL B 1 162 ? 7.258 47.281 -15.492 1 93.25 162 VAL B O 1
ATOM 2705 N N . LYS B 1 163 ? 8.305 48.719 -16.812 1 93.69 163 LYS B N 1
ATOM 2706 C CA . LYS B 1 163 ? 9.414 47.812 -17.047 1 93.69 163 LYS B CA 1
ATOM 2707 C C . LYS B 1 163 ? 10.109 47.469 -15.727 1 93.69 163 LYS B C 1
ATOM 2709 O O . LYS B 1 163 ? 10.422 46.312 -15.477 1 93.69 163 LYS B O 1
ATOM 2714 N N . GLU B 1 164 ? 10.312 48.375 -14.914 1 94 164 GLU B N 1
ATOM 2715 C CA . GLU B 1 164 ? 10.969 48.188 -13.625 1 94 164 GLU B CA 1
ATOM 2716 C C . GLU B 1 164 ? 10.078 47.406 -12.664 1 94 164 GLU B C 1
ATOM 2718 O O . GLU B 1 164 ? 10.562 46.594 -11.875 1 94 164 GLU B O 1
ATOM 2723 N N . ILE B 1 165 ? 8.789 47.719 -12.727 1 94.75 165 ILE B N 1
ATOM 2724 C CA . ILE B 1 165 ? 7.832 47 -11.883 1 94.75 165 ILE B CA 1
ATOM 2725 C C . ILE B 1 165 ? 7.832 45.531 -12.227 1 94.75 165 ILE B C 1
ATOM 2727 O O . ILE B 1 165 ? 7.82 44.656 -11.336 1 94.75 165 ILE B O 1
ATOM 2731 N N . MET B 1 166 ? 7.918 45.312 -13.5 1 93.69 166 MET B N 1
ATOM 2732 C CA . MET B 1 166 ? 7.996 43.938 -13.961 1 93.69 166 MET B CA 1
ATOM 2733 C C . MET B 1 166 ? 9.219 43.219 -13.367 1 93.69 166 MET B C 1
ATOM 2735 O O . MET B 1 166 ? 9.117 42.094 -12.883 1 93.69 166 MET B O 1
ATOM 2739 N N . ALA B 1 167 ? 10.258 43.875 -13.383 1 92.25 167 ALA B N 1
ATOM 2740 C CA . ALA B 1 167 ? 11.516 43.312 -12.906 1 92.25 167 ALA B CA 1
ATOM 2741 C C . ALA B 1 167 ? 11.477 43.062 -11.398 1 92.25 167 ALA B C 1
ATOM 2743 O O . ALA B 1 167 ? 11.953 42.031 -10.914 1 92.25 167 ALA B O 1
ATOM 2744 N N . LYS B 1 168 ? 10.828 43.938 -10.773 1 89.19 168 LYS B N 1
ATOM 2745 C CA . LYS B 1 168 ? 10.82 43.875 -9.312 1 89.19 168 LYS B CA 1
ATOM 2746 C C . LYS B 1 168 ? 9.82 42.844 -8.812 1 89.19 168 LYS B C 1
ATOM 2748 O O . LYS B 1 168 ? 10.031 42.219 -7.77 1 89.19 168 LYS B O 1
ATOM 2753 N N . THR B 1 169 ? 8.789 42.781 -9.492 1 89.19 169 THR B N 1
ATOM 2754 C CA . THR B 1 169 ? 7.703 41.969 -8.977 1 89.19 169 THR B CA 1
ATOM 2755 C C . THR B 1 169 ? 7.695 40.594 -9.656 1 89.19 169 THR B C 1
ATOM 2757 O O . THR B 1 169 ? 7.051 39.656 -9.172 1 89.19 169 THR B O 1
ATOM 2760 N N . GLY B 1 170 ? 8.359 40.594 -10.859 1 88.44 170 GLY B N 1
ATOM 2761 C CA . GLY B 1 170 ? 8.383 39.344 -11.625 1 88.44 170 GLY B CA 1
ATOM 2762 C C . GLY B 1 170 ? 7.09 39.094 -12.375 1 88.44 170 GLY B C 1
ATOM 2763 O O . GLY B 1 170 ? 6.828 37.969 -12.805 1 88.44 170 GLY B O 1
ATOM 2764 N N . MET B 1 171 ? 6.359 40.125 -12.477 1 88.06 171 MET B N 1
ATOM 2765 C CA . MET B 1 171 ? 5.066 40.031 -13.141 1 88.06 171 MET B CA 1
ATOM 2766 C C . MET B 1 171 ? 5.176 40.375 -14.617 1 88.06 171 MET B C 1
ATOM 2768 O O . MET B 1 171 ? 6.066 41.156 -15.016 1 88.06 171 MET B O 1
ATOM 2772 N N . SER B 1 172 ? 4.328 39.781 -15.422 1 88.5 172 SER B N 1
ATOM 2773 C CA . SER B 1 172 ? 4.262 40.156 -16.844 1 88.5 172 SER B CA 1
ATOM 2774 C C . SER B 1 172 ? 3.654 41.531 -17.031 1 88.5 172 SER B C 1
ATOM 2776 O O . SER B 1 172 ? 3.02 42.062 -16.125 1 88.5 172 SER B O 1
ATOM 2778 N N . LYS B 1 173 ? 3.91 42 -18.281 1 89.88 173 LYS B N 1
ATOM 2779 C CA . LYS B 1 173 ? 3.367 43.281 -18.656 1 89.88 173 LYS B CA 1
ATOM 2780 C C . LYS B 1 173 ? 1.848 43.312 -18.516 1 89.88 173 LYS B C 1
ATOM 2782 O O . LYS B 1 173 ? 1.282 44.25 -17.969 1 89.88 173 LYS B O 1
ATOM 2787 N N . ALA B 1 174 ? 1.288 42.312 -18.969 1 87.81 174 ALA B N 1
ATOM 2788 C CA . ALA B 1 174 ? -0.17 42.25 -18.938 1 87.81 174 ALA B CA 1
ATOM 2789 C C . ALA B 1 174 ? -0.694 42.219 -17.516 1 87.81 174 ALA B C 1
ATOM 2791 O O . ALA B 1 174 ? -1.69 42.906 -17.203 1 87.81 174 ALA B O 1
ATOM 2792 N N . SER B 1 175 ? 0.008 41.625 -16.656 1 87.62 175 SER B N 1
ATOM 2793 C CA . SER B 1 175 ? -0.401 41.531 -15.258 1 87.62 175 SER B CA 1
ATOM 2794 C C . SER B 1 175 ? -0.259 42.844 -14.523 1 87.62 175 SER B C 1
ATOM 2796 O O . SER B 1 175 ? -1.11 43.219 -13.711 1 87.62 175 SER B O 1
ATOM 2798 N N . VAL B 1 176 ? 0.812 43.5 -14.875 1 91.19 176 VAL B N 1
ATOM 2799 C CA . VAL B 1 176 ? 1.047 44.812 -14.266 1 91.19 176 VAL B CA 1
ATOM 2800 C C . VAL B 1 176 ? -0.058 45.781 -14.688 1 91.19 176 VAL B C 1
ATOM 2802 O O . VAL B 1 176 ? -0.621 46.5 -13.844 1 91.19 176 VAL B O 1
ATOM 2805 N N . TYR B 1 177 ? -0.431 45.719 -15.93 1 89.19 177 TYR B N 1
ATOM 2806 C CA . TYR B 1 177 ? -1.459 46.625 -16.422 1 89.19 177 TYR B CA 1
ATOM 2807 C C . TYR B 1 177 ? -2.82 46.281 -15.828 1 89.19 177 TYR B C 1
ATOM 2809 O O . TYR B 1 177 ? -3.627 47.156 -15.555 1 89.19 177 TYR B O 1
ATOM 2817 N N . ARG B 1 178 ? -2.947 45.094 -15.648 1 88 178 ARG B N 1
ATOM 2818 C CA . ARG B 1 178 ? -4.207 44.656 -15.047 1 88 178 ARG B CA 1
ATOM 2819 C C . ARG B 1 178 ? -4.332 45.188 -13.609 1 88 178 ARG B C 1
ATOM 2821 O O . ARG B 1 178 ? -5.406 45.625 -13.195 1 88 178 ARG B O 1
ATOM 2828 N N . ALA B 1 179 ? -3.314 45.094 -12.969 1 89.06 179 ALA B N 1
ATOM 2829 C CA . ALA B 1 179 ? -3.277 45.594 -11.594 1 89.06 179 ALA B CA 1
ATOM 2830 C C . ALA B 1 179 ? -3.531 47.094 -11.523 1 89.06 179 ALA B C 1
ATOM 2832 O O . ALA B 1 179 ? -4.105 47.594 -10.547 1 89.06 179 ALA B O 1
ATOM 2833 N N . LEU B 1 180 ? -3.164 47.844 -12.555 1 87 180 LEU B N 1
ATOM 2834 C CA . LEU B 1 180 ? -3.262 49.312 -12.586 1 87 180 LEU B CA 1
ATOM 2835 C C . LEU B 1 180 ? -4.629 49.75 -13.102 1 87 180 LEU B C 1
ATOM 2837 O O . LEU B 1 180 ? -4.941 50.938 -13.102 1 87 180 LEU B O 1
ATOM 2841 N N . GLY B 1 181 ? -5.68 48.844 -13.172 1 77.19 181 GLY B N 1
ATOM 2842 C CA . GLY B 1 181 ? -7.043 49.188 -13.547 1 77.19 181 GLY B CA 1
ATOM 2843 C C . GLY B 1 181 ? -7.199 49.5 -15.023 1 77.19 181 GLY B C 1
ATOM 2844 O O . GLY B 1 181 ? -8.047 50.312 -15.406 1 77.19 181 GLY B O 1
ATOM 2845 N N . GLY B 1 182 ? -6.617 48.688 -16.031 1 61.47 182 GLY B N 1
ATOM 2846 C CA . GLY B 1 182 ? -6.82 48.938 -17.453 1 61.47 182 GLY B CA 1
ATOM 2847 C C . GLY B 1 182 ? -6.281 50.25 -17.922 1 61.47 182 GLY B C 1
ATOM 2848 O O . GLY B 1 182 ? -6.602 50.688 -19.031 1 61.47 182 GLY B O 1
ATOM 2849 N N . GLN B 1 183 ? -5.801 51.156 -17.141 1 50.09 183 GLN B N 1
ATOM 2850 C CA . GLN B 1 183 ? -5.34 52.406 -17.75 1 50.09 183 GLN B CA 1
ATOM 2851 C C . GLN B 1 183 ? -4.305 52.156 -18.844 1 50.09 183 GLN B C 1
ATOM 2853 O O . GLN B 1 183 ? -3.334 51.406 -18.609 1 50.09 183 GLN B O 1
ATOM 2858 N N . ALA B 1 184 ? -4.824 52.094 -20.094 1 44.91 184 ALA B N 1
ATOM 2859 C CA . ALA B 1 184 ? -4.246 52 -21.438 1 44.91 184 ALA B CA 1
ATOM 2860 C C . ALA B 1 184 ? -2.904 52.719 -21.516 1 44.91 184 ALA B C 1
ATOM 2862 O O . ALA B 1 184 ? -2.811 53.906 -21.188 1 44.91 184 ALA B O 1
ATOM 2863 N N . VAL B 1 185 ? -1.772 52.094 -21.391 1 44.78 185 VAL B N 1
ATOM 2864 C CA . VAL B 1 185 ? -0.468 52.625 -21.734 1 44.78 185 VAL B CA 1
ATOM 2865 C C . VAL B 1 185 ? -0.537 53.281 -23.125 1 44.78 185 VAL B C 1
ATOM 2867 O O . VAL B 1 185 ? -1.068 52.688 -24.062 1 44.78 185 VAL B O 1
ATOM 2870 N N . GLU B 1 186 ? -0.857 54.531 -23.188 1 36.34 186 GLU B N 1
ATOM 2871 C CA . GLU B 1 186 ? -0.366 55.188 -24.391 1 36.34 186 GLU B CA 1
ATOM 2872 C C . GLU B 1 186 ? 1.072 54.781 -24.703 1 36.34 186 GLU B C 1
ATOM 2874 O O . GLU B 1 186 ? 1.923 54.781 -23.812 1 36.34 186 GLU B O 1
ATOM 2879 N N . ASN B 1 187 ? 1.272 53.781 -25.594 1 38.5 187 ASN B N 1
ATOM 2880 C CA . ASN B 1 187 ? 2.512 53.594 -26.328 1 38.5 187 ASN B CA 1
ATOM 2881 C C . ASN B 1 187 ? 3.262 54.906 -26.531 1 38.5 187 ASN B C 1
ATOM 2883 O O . ASN B 1 187 ? 2.818 55.75 -27.297 1 38.5 187 ASN B O 1
ATOM 2887 N N 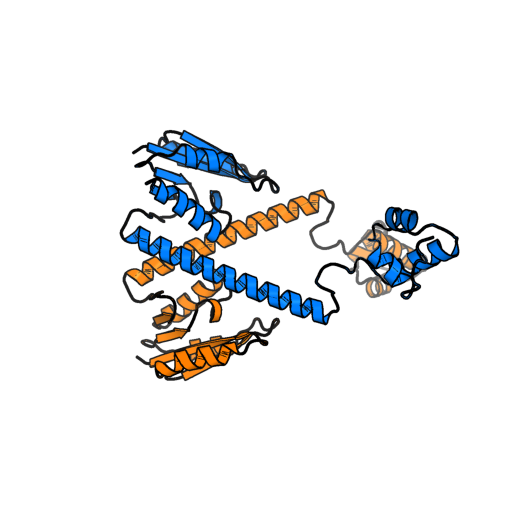. GLY B 1 188 ? 3.445 55.781 -25.469 1 29.42 188 GLY B N 1
ATOM 2888 C CA . GLY B 1 188 ? 4.512 56.688 -25.906 1 29.42 188 GLY B CA 1
ATOM 2889 C C . GLY B 1 188 ? 5.852 56 -26.047 1 29.42 188 GLY B C 1
ATOM 2890 O O . GLY B 1 188 ? 6.062 54.906 -25.469 1 29.42 188 GLY B O 1
#

Solvent-accessible surface area (backbone atoms only — not comparable to full-atom values): 21086 Å² total; per-residue (Å²): 118,48,38,40,32,47,45,47,23,55,75,83,52,78,56,44,59,60,50,51,56,64,49,54,75,69,63,46,78,43,79,32,69,37,72,44,45,102,76,60,82,72,53,65,40,57,54,51,48,60,67,68,55,46,65,55,20,34,41,36,30,55,45,65,63,43,71,34,92,42,60,54,52,38,50,52,51,50,50,56,34,46,76,46,47,26,42,57,41,36,70,80,42,89,57,52,49,86,43,90,53,11,62,54,49,51,50,50,47,50,51,50,30,51,37,52,50,51,48,50,51,50,52,50,52,49,49,48,50,54,36,41,74,72,63,48,80,80,71,80,70,66,84,73,33,73,66,47,32,50,51,53,47,52,41,44,74,73,66,49,46,71,69,55,49,25,68,73,69,70,43,52,71,69,55,52,38,53,56,60,68,65,66,72,75,71,84,116,117,49,38,39,32,48,46,46,23,54,76,82,52,79,56,44,59,60,51,50,55,65,48,53,76,70,64,45,76,43,78,33,69,36,72,44,44,102,75,61,82,71,54,66,40,56,54,49,48,60,65,68,54,45,66,57,20,34,40,37,29,56,45,67,65,44,71,34,90,41,60,55,50,38,50,51,53,52,50,56,34,48,75,46,46,25,42,56,40,35,69,81,41,89,58,55,50,86,42,90,53,12,62,53,48,51,52,51,48,50,51,50,30,50,36,52,50,52,49,51,53,50,51,51,53,50,50,48,50,52,36,42,74,69,61,49,79,80,70,79,70,66,82,73,33,73,67,46,33,51,50,51,45,52,41,44,74,73,65,49,48,70,71,55,49,24,69,72,69,68,44,52,71,69,54,52,37,55,55,61,68,64,66,71,74,72,85,118

Secondary structure (DSSP, 8-state):
--EEEEEEEETT-THHHHHHHHHHTT--SEEEEEEE-TT--S-HHHHHHHHH--TT-EEEES-GGGT-SSHHHHHHHHHHHHHTT-EEEESSS--BTTSHHHHHHHHHHHHHHHHHHHHHHHHHHHHHHHHHHTT---SS--SS-HHHHHHHHHHHHTT--HHHHHHHH---HHHHHHHTTS------/--EEEEEEEETT-THHHHHHHHHHTT--SEEEEEEE-TT--S-HHHHHHHHH--TT-EEEES-GGGT-SSHHHHHHHHHHHHHTT-EEEESSS--BTTSHHHHHHHHHHHHHHHHHHHHHHHHHHHHHHHHHHTTPPPSS--SS-HHHHHHHHHHHHTT--HHHHHHHH---HHHHHHHTTS------

Nearest PDB structures (foldseek):
  1gdt-assembly1_B  TM=7.605E-01  e=6.491E-16  Escherichia coli
  1zr4-assembly1_A  TM=5.608E-01  e=2.971E-15  Escherichia coli
  2rsl-assembly1_C-2  TM=8.889E-01  e=7.849E-10  Escherichia coli
  5c32-assembly1_C  TM=7.673E-01  e=7.213E-09  Staphylococcus aureus
  3uj3-assembly1_X  TM=7.729E-01  e=1.866E-08  Muvirus mu

Organism: NCBI:txid484088

InterPro domains:
  IPR006118 Recombinase, conserved site [PS00397] (6-14)
  IPR006118 Recombinase, conserved site [PS00398] (56-68)
  IPR006119 Resolvase, N-terminal catalytic domain [PF00239] (3-136)
  IPR006119 Resolvase, N-terminal catalytic domain [PS51736] (2-135)
  IPR006119 Resolvase, N-terminal catalytic domain [SM00857] (3-137)
  IPR009057 Homedomain-like superfamily [SSF46689] (139-180)
  IPR036162 Resolvase-like, N-terminal catalytic domain superfamily [G3DSA:3.40.50.1390] (2-137)
  IPR036162 Resolvase-like, N-terminal catalytic domain superfamily [SSF53041] (1-136)
  IPR050639 Site-specific recombinase resolvase [PTHR30461] (1-174)

Sequence (376 aa):
MSIVAYARVSSTGQSLDVQLEKLAALKPAKVFQEKKSGVDRERPELKKAIEYCREGDVFLVTKIDRLARSTRDLLNIIDELAAKGVEFKVLDQSVDTTSSTGKLTLQILASVAEFENNIRKERQADGIKVAQAKGVQFGRHPKMTEETVVTIRELKEAGVTVKEIMAKTGMSKASVYRALGGQAVENGMSIVAYARVSSTGQSLDVQLEKLAALKPAKVFQEKKSGVDRERPELKKAIEYCREGDVFLVTKIDRLARSTRDLLNIIDELAAKGVEFKVLDQSVDTTSSTGKLTLQILASVAEFENNIRKERQADGIKVAQAKGVQFGRHPKMTEETVVTIRELKEAGVTVKEIMAKTGMSKASVYRALGGQAVENG

Foldseek 3Di:
DAEQEEFEDEPPDPVRVVFVVVVVVVPGPYYFYYYDDPPDPPRVSLVVSLVPDAAPYEYEGADPVRPAPDLVRSLVSCVSCVVRNYWYDYNPDPQGLPDVSNVVVSVVSVVVRVVVVVVVVVVVVVVVVVCVVVVNDDDDDPLCDPVLLVVLCVCVVVPHDLVVSCVVSVDDSVSSCVSVPVPDPPPD/DAEQEEFEDEPPDPVRVVFVVVVVVVPGPYYFYYYDDPPDPPRVSLVVSLVVDAAPYEYEGADVVRPAPDLVRSLVSCVSCVVRNYWYDYNPDPQGLPDVSNVVVSVVSVVVRVVVVVVVVVVVVVVVVVCVVVVNDDDDDPLCDPVLLVVLCVCVVVPHDLVVSCVVSVDDSVSSCVSVPVPDPPPD

pLDDT: mean 83.76, std 14.21, range [29.42, 97.88]